Protein AF-G0P0G2-F1 (afdb_monomer_lite)

Sequence (227 aa):
MEIWRSNLRNLSFLGNLKTIDMSSSSEDRIIYIAENLQLKNLGLNSLKNLIPNKEGLWVVLAKNHPNFCISLYELQLFIDNGVYLSTDLKPKICNDWNLDDGKKICKFLNLEAIDTDCQYLVGNVTVNSKNEDLVWKLENISRIYGSIAVLSTKELLDLSFFANLEQVANTDYGGFFLKELEITATFRFQHPSYSNQVQQKTQNYFNAQYEAIVSILQRSDHSDQEQ

Radius of gyration: 19.4 Å; chains: 1; bounding box: 58×31×56 Å

InterPro domains:
  IPR000494 Receptor L-domain [PF01030] (1-75)
  IPR000494 Receptor L-domain [PF01030] (117-170)
  IPR036941 Receptor L-domain superfamily [G3DSA:3.80.20.20] (1-83)
  IPR036941 Receptor L-domain superfamily [G3DSA:3.80.20.20] (92-216)
  IPR053079 SPS2 domain-containing protein [PTHR21662] (2-173)

Structure (mmCIF, N/CA/C/O backbone):
data_AF-G0P0G2-F1
#
_entry.id   AF-G0P0G2-F1
#
loop_
_atom_site.group_PDB
_atom_site.id
_atom_site.type_symbol
_atom_site.label_atom_id
_atom_site.label_alt_id
_atom_site.label_comp_id
_atom_site.label_asym_id
_atom_site.label_entity_id
_atom_site.label_seq_id
_atom_site.pdbx_PDB_ins_code
_atom_site.Cartn_x
_atom_site.Cartn_y
_atom_site.Cartn_z
_atom_site.occupancy
_atom_site.B_iso_or_equiv
_atom_site.auth_seq_id
_atom_site.auth_comp_id
_atom_site.auth_asym_id
_atom_site.auth_atom_id
_atom_site.pdbx_PDB_model_num
ATOM 1 N N . MET A 1 1 ? 17.088 1.416 -13.914 1.00 85.31 1 MET A N 1
ATOM 2 C CA . MET A 1 1 ? 16.220 1.234 -15.112 1.00 85.31 1 MET A CA 1
ATOM 3 C C . MET A 1 1 ? 15.626 2.584 -15.447 1.00 85.31 1 MET A C 1
ATOM 5 O O . MET A 1 1 ? 15.050 3.183 -14.552 1.00 85.31 1 MET A O 1
ATOM 9 N N . GLU A 1 2 ? 15.742 3.052 -16.686 1.00 91.12 2 GLU A N 1
ATOM 10 C CA . GLU A 1 2 ? 15.225 4.365 -17.086 1.00 91.12 2 GLU A CA 1
ATOM 11 C C . GLU A 1 2 ? 14.263 4.235 -18.272 1.00 91.12 2 GLU A C 1
ATOM 13 O O . GLU A 1 2 ? 14.587 3.604 -19.278 1.00 91.12 2 GLU A O 1
ATOM 18 N N . ILE A 1 3 ? 13.063 4.803 -18.135 1.00 93.81 3 ILE A N 1
ATOM 19 C CA . ILE A 1 3 ? 12.023 4.832 -19.167 1.00 93.81 3 ILE A CA 1
ATOM 20 C C . ILE A 1 3 ? 11.466 6.246 -19.234 1.00 93.81 3 ILE A C 1
ATOM 22 O O . ILE A 1 3 ? 10.683 6.672 -18.381 1.00 93.81 3 ILE A O 1
ATOM 26 N N . TRP A 1 4 ? 11.858 6.972 -20.273 1.00 95.12 4 TRP A N 1
ATOM 27 C CA . TRP A 1 4 ? 11.579 8.394 -20.385 1.00 95.12 4 TRP A CA 1
ATOM 28 C C . TRP A 1 4 ? 11.060 8.768 -21.771 1.00 95.12 4 TRP A C 1
ATOM 30 O O . TRP A 1 4 ? 11.543 8.250 -22.778 1.00 95.12 4 TRP A O 1
ATOM 40 N N . ARG A 1 5 ? 10.064 9.665 -21.821 1.00 95.69 5 ARG A N 1
ATOM 41 C CA . ARG A 1 5 ? 9.490 10.227 -23.065 1.00 95.69 5 ARG A CA 1
ATOM 42 C C . ARG A 1 5 ? 9.105 9.183 -24.117 1.00 95.69 5 ARG A C 1
ATOM 44 O O . ARG A 1 5 ? 9.314 9.373 -25.315 1.00 95.69 5 ARG A O 1
ATOM 51 N N . SER A 1 6 ? 8.516 8.075 -23.681 1.00 95.81 6 SER A N 1
ATOM 52 C CA . SER A 1 6 ? 8.051 7.017 -24.577 1.00 95.81 6 SER A CA 1
ATOM 53 C C . SER A 1 6 ? 6.547 7.106 -24.867 1.00 95.81 6 SER A C 1
ATOM 55 O O . SER A 1 6 ? 5.773 7.730 -24.139 1.00 95.81 6 SER A O 1
ATOM 57 N N . ASN A 1 7 ? 6.120 6.406 -25.922 1.00 96.44 7 ASN A N 1
ATOM 58 C CA . ASN A 1 7 ? 4.705 6.189 -26.252 1.00 96.44 7 ASN A CA 1
ATOM 59 C C . ASN A 1 7 ? 4.159 4.871 -25.671 1.00 96.44 7 ASN A C 1
ATOM 61 O O . ASN A 1 7 ? 3.141 4.355 -26.138 1.00 96.44 7 ASN A O 1
ATOM 65 N N . LEU A 1 8 ? 4.847 4.290 -24.685 1.00 97.06 8 LEU A N 1
ATOM 66 C CA . LEU A 1 8 ? 4.414 3.054 -24.046 1.00 97.06 8 LEU A CA 1
ATOM 67 C C . LEU A 1 8 ? 3.118 3.283 -23.268 1.00 97.06 8 LEU A C 1
ATOM 69 O O . LEU A 1 8 ? 2.957 4.282 -22.569 1.00 97.06 8 LEU A O 1
ATOM 73 N N . ARG A 1 9 ? 2.196 2.322 -23.368 1.00 96.12 9 ARG A N 1
ATOM 74 C CA . ARG A 1 9 ? 0.967 2.306 -22.559 1.00 96.12 9 ARG A CA 1
ATOM 75 C C . ARG A 1 9 ? 1.152 1.604 -21.217 1.00 96.12 9 ARG A C 1
ATOM 77 O O . ARG A 1 9 ? 0.455 1.938 -20.262 1.00 96.12 9 ARG A O 1
ATOM 84 N N . ASN A 1 10 ? 2.081 0.653 -21.178 1.00 95.75 10 ASN A N 1
ATOM 85 C CA . ASN A 1 10 ? 2.572 -0.074 -20.013 1.00 95.75 10 ASN A CA 1
ATOM 86 C C . ASN A 1 10 ? 3.943 -0.692 -20.349 1.00 95.75 10 ASN A C 1
ATOM 88 O O . ASN A 1 10 ? 4.435 -0.554 -21.472 1.00 95.75 10 ASN A O 1
ATOM 92 N N . LEU A 1 11 ? 4.533 -1.399 -19.391 1.00 95.88 11 LEU A N 1
ATOM 93 C CA . LEU A 1 11 ? 5.815 -2.095 -19.499 1.00 95.88 11 LEU A CA 1
ATOM 94 C C . LEU A 1 11 ? 5.652 -3.608 -19.690 1.00 95.88 11 LEU A C 1
ATOM 96 O O . LEU A 1 11 ? 6.580 -4.365 -19.428 1.00 95.88 11 LEU A O 1
ATOM 100 N N . SER A 1 12 ? 4.500 -4.069 -20.189 1.00 95.31 12 SER A N 1
ATOM 101 C CA . SER A 1 12 ? 4.215 -5.505 -20.365 1.00 95.31 12 SER A CA 1
ATOM 102 C C . SER A 1 12 ? 5.162 -6.222 -21.337 1.00 95.31 12 SER A C 1
ATOM 104 O O . SER A 1 12 ? 5.262 -7.447 -21.310 1.00 95.31 12 SER A O 1
ATOM 106 N N . PHE A 1 13 ? 5.918 -5.483 -22.159 1.00 94.38 13 PHE A N 1
ATOM 107 C CA . PHE A 1 13 ? 7.015 -6.048 -22.953 1.00 94.38 13 PHE A CA 1
ATOM 108 C C . PHE A 1 13 ? 8.117 -6.671 -22.071 1.00 94.38 13 PHE A C 1
ATOM 110 O O . PHE A 1 13 ? 8.834 -7.561 -22.521 1.00 94.38 13 PHE A O 1
ATOM 117 N N . LEU A 1 14 ? 8.208 -6.259 -20.801 1.00 94.31 14 LEU A N 1
ATOM 118 C CA . LEU A 1 14 ? 9.024 -6.874 -19.754 1.00 94.31 14 LEU A CA 1
ATOM 119 C C . LEU A 1 14 ? 8.310 -8.056 -19.078 1.00 94.31 14 LEU A C 1
ATOM 121 O O . LEU A 1 14 ? 8.670 -8.437 -17.972 1.00 94.31 14 LEU A O 1
ATOM 125 N N . GLY A 1 15 ? 7.325 -8.686 -19.722 1.00 93.25 15 GLY A N 1
ATOM 126 C CA . GLY A 1 15 ? 6.533 -9.781 -19.147 1.00 93.25 15 GLY A CA 1
ATOM 127 C C . GLY A 1 15 ? 7.323 -11.036 -18.749 1.00 93.25 15 GLY A C 1
ATOM 128 O O . GLY A 1 15 ? 6.765 -11.925 -18.119 1.00 93.25 15 GLY A O 1
ATOM 129 N N . ASN A 1 16 ? 8.616 -11.120 -19.071 1.00 95.50 16 ASN A N 1
ATOM 130 C CA . ASN A 1 16 ? 9.514 -12.180 -18.599 1.00 95.50 16 ASN A CA 1
ATOM 131 C C . ASN A 1 16 ? 10.465 -11.726 -17.476 1.00 95.50 16 ASN A C 1
ATOM 133 O O . ASN A 1 16 ? 11.209 -12.547 -16.939 1.00 95.50 16 ASN A O 1
ATOM 137 N N . LEU A 1 17 ? 10.463 -10.438 -17.124 1.00 95.00 17 LEU A N 1
ATOM 138 C CA . LEU A 1 17 ? 11.291 -9.879 -16.063 1.00 95.00 17 LEU A CA 1
ATOM 139 C C . LEU A 1 17 ? 10.745 -10.326 -14.706 1.00 95.00 17 LEU A C 1
ATOM 141 O O . LEU A 1 17 ? 9.657 -9.922 -14.307 1.00 95.00 17 LEU A O 1
ATOM 145 N N . LYS A 1 18 ? 11.509 -11.171 -14.006 1.00 95.81 18 LYS A N 1
ATOM 146 C CA . LYS A 1 18 ? 11.136 -11.717 -12.689 1.00 95.81 18 LYS A CA 1
ATOM 147 C C . LYS A 1 18 ? 11.874 -11.076 -11.524 1.00 95.81 18 LYS A C 1
ATOM 149 O O . LYS A 1 18 ? 11.371 -11.104 -10.406 1.00 95.81 18 LYS A O 1
ATOM 154 N N . THR A 1 19 ? 13.049 -10.518 -11.785 1.00 94.19 19 THR A N 1
ATOM 155 C CA . THR A 1 19 ? 13.922 -9.958 -10.760 1.00 94.19 19 THR A CA 1
ATOM 156 C C . THR A 1 19 ? 14.534 -8.671 -11.283 1.00 94.19 19 THR A C 1
ATOM 158 O O . THR A 1 19 ? 15.046 -8.651 -12.402 1.00 94.19 19 THR A O 1
ATOM 161 N N . ILE A 1 20 ? 14.501 -7.621 -10.468 1.00 91.38 20 ILE A N 1
ATOM 162 C CA . ILE A 1 20 ? 15.382 -6.464 -10.622 1.00 91.38 20 ILE A CA 1
ATOM 163 C C . ILE A 1 20 ? 16.385 -6.544 -9.479 1.00 91.38 20 ILE A C 1
ATOM 165 O O . ILE A 1 20 ? 16.009 -6.420 -8.315 1.00 91.38 20 ILE A O 1
ATOM 169 N N . ASP A 1 21 ? 17.642 -6.798 -9.827 1.00 90.25 21 ASP A N 1
ATOM 170 C CA . ASP A 1 21 ? 18.735 -6.924 -8.872 1.00 90.25 21 ASP A CA 1
ATOM 171 C C . ASP A 1 21 ? 19.645 -5.704 -8.969 1.00 90.25 21 ASP A C 1
ATOM 173 O O . ASP A 1 21 ? 20.292 -5.484 -9.993 1.00 90.25 21 ASP A O 1
ATOM 177 N N . MET A 1 22 ? 19.638 -4.889 -7.918 1.00 85.62 22 MET A N 1
ATOM 178 C CA . MET A 1 22 ? 20.457 -3.689 -7.788 1.00 85.62 22 MET A CA 1
ATOM 179 C C . MET A 1 22 ? 21.586 -3.883 -6.774 1.00 85.62 22 MET A C 1
ATOM 181 O O . MET A 1 22 ? 22.298 -2.920 -6.508 1.00 85.62 22 MET A O 1
ATOM 185 N N . SER A 1 23 ? 21.784 -5.091 -6.230 1.00 84.25 23 SER A N 1
ATOM 186 C CA . SER A 1 23 ? 22.739 -5.371 -5.145 1.00 84.25 23 SER A CA 1
ATOM 187 C C . SER A 1 23 ? 24.173 -4.931 -5.453 1.00 84.25 23 SER A C 1
ATOM 189 O O . SER A 1 23 ? 24.885 -4.488 -4.554 1.00 84.25 23 SER A O 1
ATOM 191 N N . SER A 1 24 ? 24.581 -4.981 -6.724 1.00 80.12 24 SER A N 1
ATOM 192 C CA . SER A 1 24 ? 25.908 -4.571 -7.197 1.00 80.12 24 SER A CA 1
ATOM 193 C C . SER A 1 24 ? 25.974 -3.142 -7.760 1.00 80.12 24 SER A C 1
ATOM 195 O O . SER A 1 24 ? 26.996 -2.772 -8.337 1.00 80.12 24 SER A O 1
ATOM 197 N N . SER A 1 25 ? 24.899 -2.349 -7.676 1.00 72.88 25 SER A N 1
ATOM 198 C CA . SER A 1 25 ? 24.846 -1.005 -8.273 1.00 72.88 25 SER A CA 1
ATOM 199 C C . SER A 1 25 ? 25.574 0.023 -7.406 1.00 72.88 25 SER A C 1
ATOM 201 O O . SER A 1 25 ? 25.155 0.284 -6.275 1.00 72.88 25 SER A O 1
ATOM 203 N N . SER A 1 26 ? 26.638 0.625 -7.954 1.00 65.00 26 SER A N 1
ATOM 204 C CA . SER A 1 26 ? 27.455 1.658 -7.298 1.00 65.00 26 SER A CA 1
ATOM 205 C C . SER A 1 26 ? 27.000 3.098 -7.574 1.00 65.00 26 SER A C 1
ATOM 207 O O . SER A 1 26 ? 27.398 3.996 -6.840 1.00 65.00 26 SER A O 1
ATOM 209 N N . GLU A 1 27 ? 26.163 3.330 -8.593 1.00 59.50 27 GLU A N 1
ATOM 210 C CA . GLU A 1 27 ? 25.614 4.652 -8.943 1.00 59.50 27 GLU A CA 1
ATOM 211 C C . GLU A 1 27 ? 24.096 4.600 -9.209 1.00 59.50 27 GLU A C 1
ATOM 213 O O . GLU A 1 27 ? 23.536 3.528 -9.449 1.00 59.50 27 GLU A O 1
ATOM 218 N N . ASP A 1 28 ? 23.463 5.773 -9.061 1.00 56.94 28 ASP A N 1
ATOM 219 C CA . ASP A 1 28 ? 22.041 6.133 -9.184 1.00 56.94 28 ASP A CA 1
ATOM 220 C C . ASP A 1 28 ? 21.009 5.019 -8.938 1.00 56.94 28 ASP A C 1
ATOM 222 O O . ASP A 1 28 ? 20.605 4.238 -9.800 1.00 56.94 28 ASP A O 1
ATOM 226 N N . ARG A 1 29 ? 20.521 5.042 -7.693 1.00 65.19 29 ARG A N 1
ATOM 227 C CA . ARG A 1 29 ? 19.639 4.102 -6.982 1.00 65.19 29 ARG A CA 1
ATOM 228 C C . ARG A 1 29 ? 18.193 4.113 -7.486 1.00 65.19 29 ARG A C 1
ATOM 230 O O . ARG A 1 29 ? 17.273 4.019 -6.680 1.00 65.19 29 ARG A O 1
ATOM 237 N N . ILE A 1 30 ? 17.972 4.324 -8.782 1.00 75.31 30 ILE A N 1
ATOM 238 C CA . ILE A 1 30 ? 16.692 4.828 -9.279 1.00 75.31 30 ILE A CA 1
ATOM 239 C C . ILE A 1 30 ? 16.171 3.990 -10.452 1.00 75.31 30 ILE A C 1
ATOM 241 O O . ILE A 1 30 ? 16.767 3.878 -11.527 1.00 75.31 30 ILE A O 1
ATOM 245 N N . ILE A 1 31 ? 14.984 3.421 -10.266 1.00 88.88 31 ILE A N 1
ATOM 246 C CA . ILE A 1 31 ? 14.087 3.118 -11.376 1.00 88.88 31 ILE A CA 1
ATOM 247 C C . ILE A 1 31 ? 13.364 4.418 -11.716 1.00 88.88 31 ILE A C 1
ATOM 249 O O . ILE A 1 31 ? 12.513 4.872 -10.955 1.00 88.88 31 ILE A O 1
ATOM 253 N N . TYR A 1 32 ? 13.719 5.035 -12.837 1.00 90.50 32 TYR A N 1
ATOM 254 C CA . TYR A 1 32 ? 13.182 6.327 -13.252 1.00 90.50 32 TYR A CA 1
ATOM 255 C C . TYR A 1 32 ? 12.204 6.137 -14.410 1.00 90.50 32 TYR A C 1
ATOM 257 O O . TYR A 1 32 ? 12.601 5.769 -15.515 1.00 90.50 32 TYR A O 1
ATOM 265 N N . ILE A 1 33 ? 10.913 6.352 -14.161 1.00 93.44 33 ILE A N 1
ATOM 266 C CA . ILE A 1 33 ? 9.851 6.216 -15.163 1.00 93.44 33 ILE A CA 1
ATOM 267 C C . ILE A 1 33 ? 9.111 7.543 -15.242 1.00 93.44 33 ILE A C 1
ATOM 269 O O . ILE A 1 33 ? 8.225 7.828 -14.430 1.00 93.44 33 ILE A O 1
ATOM 273 N N . ALA A 1 34 ? 9.473 8.364 -16.226 1.00 93.44 34 ALA A N 1
ATOM 274 C CA . ALA A 1 34 ? 8.975 9.728 -16.286 1.00 93.44 34 ALA A CA 1
ATOM 275 C C . ALA A 1 34 ? 8.618 10.236 -17.683 1.00 93.44 34 ALA A C 1
ATOM 277 O O . ALA A 1 34 ? 9.139 9.780 -18.695 1.00 93.44 34 ALA A O 1
ATOM 278 N N . GLU A 1 35 ? 7.733 11.229 -17.738 1.00 94.81 35 GLU A N 1
ATOM 279 C CA . GLU A 1 35 ? 7.313 11.901 -18.978 1.00 94.81 35 GLU A CA 1
ATOM 280 C C . GLU A 1 35 ? 6.712 10.945 -20.031 1.00 94.81 35 GLU A C 1
ATOM 282 O O . GLU A 1 35 ? 6.748 11.218 -21.232 1.00 94.81 35 GLU A O 1
ATOM 287 N N . ASN A 1 36 ? 6.125 9.821 -19.604 1.00 95.88 36 ASN A N 1
ATOM 288 C CA . ASN A 1 36 ? 5.451 8.877 -20.496 1.00 95.88 36 ASN A CA 1
ATOM 289 C C . ASN A 1 36 ? 3.946 9.172 -20.517 1.00 95.88 36 ASN A C 1
ATOM 291 O O . ASN A 1 36 ? 3.155 8.568 -19.790 1.00 95.88 36 ASN A O 1
ATOM 295 N N . LEU A 1 37 ? 3.529 10.116 -21.365 1.00 95.81 37 LEU A N 1
ATOM 296 C CA . LEU A 1 37 ? 2.154 10.638 -21.374 1.00 95.81 37 LEU A CA 1
ATOM 297 C C . LEU A 1 37 ? 1.083 9.599 -21.735 1.00 95.81 37 LEU A C 1
ATOM 299 O O . LEU A 1 37 ? -0.091 9.839 -21.477 1.00 95.81 37 LEU A O 1
ATOM 303 N N . GLN A 1 38 ? 1.459 8.459 -22.323 1.00 97.00 38 GLN A N 1
ATOM 304 C CA . GLN A 1 38 ? 0.537 7.362 -22.645 1.00 97.00 38 GLN A CA 1
ATOM 305 C C . GLN A 1 38 ? 0.545 6.226 -21.611 1.00 97.00 38 GLN A C 1
ATOM 307 O O . GLN A 1 38 ? -0.320 5.350 -21.688 1.00 97.00 38 GLN A O 1
ATOM 312 N N . LEU A 1 39 ? 1.474 6.246 -20.649 1.00 95.88 39 LEU A N 1
ATOM 313 C CA . LEU A 1 39 ? 1.679 5.175 -19.677 1.00 95.88 39 LEU A CA 1
ATOM 314 C C . LEU A 1 39 ? 0.578 5.209 -18.617 1.00 95.88 39 LEU A C 1
ATOM 316 O O . LEU A 1 39 ? 0.533 6.135 -17.813 1.00 95.88 39 LEU A O 1
ATOM 320 N N . LYS A 1 40 ? -0.313 4.212 -18.614 1.00 94.38 40 LYS A N 1
ATOM 321 C CA . LYS A 1 40 ? -1.477 4.148 -17.707 1.00 94.38 40 LYS A CA 1
ATOM 322 C C . LYS A 1 40 ? -1.273 3.231 -16.500 1.00 94.38 40 LYS A C 1
ATOM 324 O O . LYS A 1 40 ? -2.011 3.357 -15.532 1.00 94.38 40 LYS A O 1
ATOM 329 N N . ASN A 1 41 ? -0.313 2.321 -16.571 1.00 94.31 41 ASN A N 1
ATOM 330 C CA . ASN A 1 41 ? 0.126 1.455 -15.478 1.00 94.31 41 ASN A CA 1
ATOM 331 C C . ASN A 1 41 ? 1.528 0.922 -15.790 1.00 94.31 41 ASN A C 1
ATOM 333 O O . ASN A 1 41 ? 2.022 1.104 -16.907 1.00 94.31 41 ASN A O 1
ATOM 337 N N . LEU A 1 42 ? 2.170 0.286 -14.810 1.00 94.25 42 LEU A N 1
ATOM 338 C CA . LEU A 1 42 ? 3.472 -0.352 -15.001 1.00 94.25 42 LEU A CA 1
ATOM 339 C C . LEU A 1 42 ? 3.317 -1.681 -15.749 1.00 94.25 42 LEU A C 1
ATOM 341 O O . LEU A 1 42 ? 3.982 -1.872 -16.759 1.00 94.25 42 LEU A O 1
ATOM 345 N N . GLY A 1 43 ? 2.405 -2.563 -15.341 1.00 93.75 43 GLY A N 1
ATOM 346 C CA . GLY A 1 43 ? 2.175 -3.845 -16.018 1.00 93.75 43 GLY A CA 1
ATOM 347 C C . GLY A 1 43 ? 3.316 -4.845 -15.807 1.00 93.75 43 GLY A C 1
ATOM 348 O O . GLY A 1 43 ? 3.632 -5.624 -16.707 1.00 93.75 43 GLY A O 1
ATOM 349 N N . LEU A 1 44 ? 3.947 -4.804 -14.633 1.00 92.50 44 LEU A N 1
ATOM 350 C CA . LEU A 1 44 ? 5.072 -5.641 -14.210 1.00 92.50 44 LEU A CA 1
ATOM 351 C C . LEU A 1 44 ? 4.599 -6.895 -13.454 1.00 92.50 44 LEU A C 1
ATOM 353 O O . LEU A 1 44 ? 5.215 -7.316 -12.483 1.00 92.50 44 LEU A O 1
ATOM 357 N N . ASN A 1 45 ? 3.526 -7.534 -13.925 1.00 89.12 45 ASN A N 1
ATOM 358 C CA . ASN A 1 45 ? 2.868 -8.657 -13.234 1.00 89.12 45 ASN A CA 1
ATOM 359 C C . ASN A 1 45 ? 3.762 -9.898 -13.043 1.00 89.12 45 ASN A C 1
ATOM 361 O O . ASN A 1 45 ? 3.456 -10.769 -12.237 1.00 89.12 45 ASN A O 1
ATOM 365 N N . SER A 1 46 ? 4.850 -10.011 -13.808 1.00 92.56 46 SER A N 1
ATOM 366 C CA . SER A 1 46 ? 5.798 -11.127 -13.708 1.00 92.56 46 SER A CA 1
ATOM 367 C C . SER A 1 46 ? 6.944 -10.873 -12.731 1.00 92.56 46 SER A C 1
ATOM 369 O O . SER A 1 46 ? 7.698 -11.807 -12.440 1.00 92.56 46 SER A O 1
ATOM 371 N N . LEU A 1 47 ? 7.099 -9.634 -12.259 1.00 93.75 47 LEU A N 1
ATOM 372 C CA . LEU A 1 47 ? 8.181 -9.220 -11.378 1.00 93.75 47 LEU A CA 1
ATOM 373 C C . LEU A 1 47 ? 7.910 -9.722 -9.962 1.00 93.75 47 LEU A C 1
ATOM 375 O O . LEU A 1 47 ? 6.931 -9.327 -9.352 1.00 93.75 47 LEU A O 1
ATOM 379 N N . LYS A 1 48 ? 8.793 -10.569 -9.437 1.00 92.38 48 LYS A N 1
ATOM 380 C CA . LYS A 1 48 ? 8.631 -11.225 -8.131 1.00 92.38 48 LYS A CA 1
ATOM 381 C C . LYS A 1 48 ? 9.609 -10.736 -7.079 1.00 92.38 48 LYS A C 1
ATOM 383 O O . LYS A 1 48 ? 9.303 -10.811 -5.898 1.00 92.38 48 LYS A O 1
ATOM 388 N N . ASN A 1 49 ? 10.791 -10.297 -7.504 1.00 91.50 49 ASN A N 1
ATOM 389 C CA . ASN A 1 49 ? 11.877 -9.952 -6.597 1.00 91.50 49 ASN A CA 1
ATOM 390 C C . ASN A 1 49 ? 12.441 -8.576 -6.941 1.00 91.50 49 ASN A C 1
ATOM 392 O O . ASN A 1 49 ? 12.776 -8.296 -8.097 1.00 91.50 49 ASN A O 1
ATOM 396 N N . LEU A 1 50 ? 12.595 -7.752 -5.912 1.00 89.75 50 LEU A N 1
ATOM 397 C CA . LEU A 1 50 ? 13.351 -6.512 -5.952 1.00 89.75 50 LEU A CA 1
ATOM 398 C C . LEU A 1 50 ? 14.489 -6.670 -4.955 1.00 89.75 50 LEU A C 1
ATOM 400 O O . LEU A 1 50 ? 14.243 -6.806 -3.765 1.00 89.75 50 LEU A O 1
ATOM 404 N N . ILE A 1 51 ? 15.724 -6.703 -5.442 1.00 88.38 51 ILE A N 1
ATOM 405 C CA . ILE A 1 51 ? 16.898 -6.834 -4.580 1.00 88.38 51 ILE A CA 1
ATOM 406 C C . ILE A 1 51 ? 17.541 -5.448 -4.509 1.00 88.38 51 ILE A C 1
ATOM 408 O O . ILE A 1 51 ? 18.259 -5.072 -5.442 1.00 88.38 51 ILE A O 1
ATOM 412 N N . PRO A 1 52 ? 17.228 -4.637 -3.481 1.00 81.88 52 PRO A N 1
ATOM 413 C CA . PRO A 1 52 ? 17.880 -3.348 -3.302 1.00 81.88 52 PRO A CA 1
ATOM 414 C C . PRO A 1 52 ? 19.370 -3.540 -2.982 1.00 81.88 52 PRO A C 1
ATOM 416 O O . PRO A 1 52 ? 19.800 -4.613 -2.558 1.00 81.88 52 PRO A O 1
ATOM 419 N N . ASN A 1 53 ? 20.169 -2.488 -3.162 1.00 79.44 53 ASN A N 1
ATOM 420 C CA . ASN A 1 53 ? 21.502 -2.441 -2.558 1.00 79.44 53 ASN A CA 1
ATOM 421 C C . ASN A 1 53 ? 21.406 -2.019 -1.080 1.00 79.44 53 ASN A C 1
ATOM 423 O O . ASN A 1 53 ? 20.314 -1.807 -0.549 1.00 79.44 53 ASN A O 1
ATOM 427 N N . LYS A 1 54 ? 22.564 -1.848 -0.429 1.00 75.38 54 LYS A N 1
ATOM 428 C CA . LYS A 1 54 ? 22.673 -1.397 0.972 1.00 75.38 54 LYS A CA 1
ATOM 429 C C . LYS A 1 54 ? 21.947 -0.074 1.264 1.00 75.38 54 LYS A C 1
ATOM 431 O O . LYS A 1 54 ? 21.628 0.213 2.407 1.00 75.38 54 LYS A O 1
ATOM 436 N N . GLU A 1 55 ? 21.669 0.719 0.236 1.00 75.00 55 GLU A N 1
ATOM 437 C CA . GLU A 1 55 ? 21.090 2.059 0.337 1.00 75.00 55 GLU A CA 1
ATOM 438 C C . GLU A 1 55 ? 19.598 2.095 -0.038 1.00 75.00 55 GLU A C 1
ATOM 440 O O . GLU A 1 55 ? 18.983 3.164 -0.088 1.00 75.00 55 GLU A O 1
ATOM 445 N N . GLY A 1 56 ? 19.013 0.931 -0.328 1.00 79.00 56 GLY A N 1
ATOM 446 C CA . GLY A 1 56 ? 17.628 0.791 -0.757 1.00 79.00 56 GLY A CA 1
ATOM 447 C C . GLY A 1 56 ? 17.414 1.000 -2.259 1.00 79.00 56 GLY A C 1
ATOM 448 O O . GLY A 1 56 ? 18.338 1.195 -3.049 1.00 79.00 56 GLY A O 1
ATOM 449 N N . LEU A 1 57 ? 16.147 0.946 -2.671 1.00 81.94 57 LEU A N 1
ATOM 450 C CA . LEU A 1 57 ? 15.726 1.123 -4.060 1.00 81.94 57 LEU A CA 1
ATOM 451 C C . LEU A 1 57 ? 14.750 2.290 -4.158 1.00 81.94 57 LEU A C 1
ATOM 453 O O . LEU A 1 57 ? 13.707 2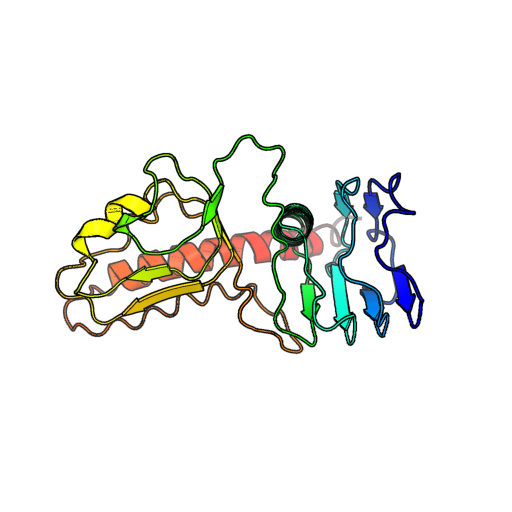.275 -3.510 1.00 81.94 57 LEU A O 1
ATOM 457 N N . TRP A 1 58 ? 15.059 3.273 -5.001 1.00 83.44 58 TRP A N 1
ATOM 458 C CA . TRP A 1 58 ? 14.147 4.364 -5.315 1.00 83.44 58 TRP A CA 1
ATOM 459 C C . TRP A 1 58 ? 13.416 4.067 -6.618 1.00 83.44 58 TRP A C 1
ATOM 461 O O . TRP A 1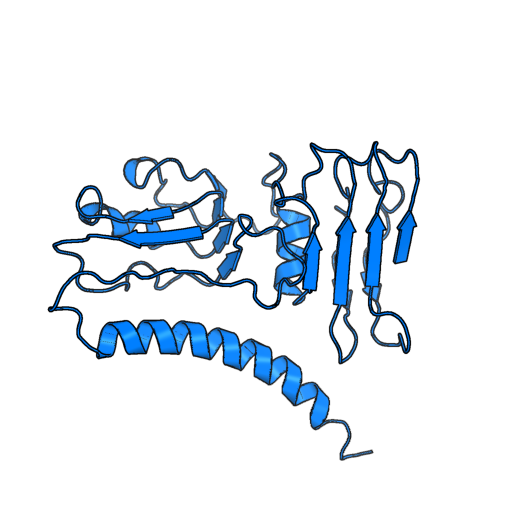 58 ? 14.017 3.710 -7.631 1.00 83.44 58 TRP A O 1
ATOM 471 N N . VAL A 1 59 ? 12.103 4.245 -6.611 1.00 86.94 59 VAL A N 1
ATOM 472 C CA . VAL A 1 59 ? 11.272 4.216 -7.814 1.00 86.94 59 VAL A CA 1
ATOM 473 C C . VAL A 1 59 ? 10.679 5.600 -7.975 1.00 86.94 59 VAL A C 1
ATOM 475 O O . VAL A 1 59 ? 9.938 6.058 -7.117 1.00 86.94 59 VAL A O 1
ATOM 478 N N . VAL A 1 60 ? 10.991 6.279 -9.070 1.00 87.25 60 VAL A N 1
ATOM 479 C CA . VAL A 1 60 ? 10.460 7.608 -9.370 1.00 87.25 60 VAL A CA 1
ATOM 480 C C . VAL A 1 60 ? 9.466 7.491 -10.514 1.00 87.25 60 VAL A C 1
ATOM 482 O O . VAL A 1 60 ? 9.832 7.111 -11.627 1.00 87.25 60 VAL A O 1
ATOM 485 N N . LEU A 1 61 ? 8.212 7.843 -10.242 1.00 88.19 61 LEU A N 1
ATOM 486 C CA . LEU A 1 61 ? 7.125 7.904 -11.215 1.00 88.19 61 LEU A CA 1
ATOM 487 C C . LEU A 1 61 ? 6.695 9.364 -11.366 1.00 88.19 61 LEU A C 1
ATOM 489 O O . LEU A 1 61 ? 5.997 9.893 -10.506 1.00 88.19 61 LEU A O 1
ATOM 493 N N . ALA A 1 62 ? 7.108 10.026 -12.445 1.00 89.69 62 ALA A N 1
ATOM 494 C CA . ALA A 1 62 ? 6.878 11.464 -12.599 1.00 89.69 62 ALA A CA 1
ATOM 495 C C . ALA A 1 62 ? 6.286 11.827 -13.965 1.00 89.69 62 ALA A C 1
ATOM 497 O O . ALA A 1 62 ? 6.776 11.388 -15.000 1.00 89.69 62 ALA A O 1
ATOM 498 N N . LYS A 1 63 ? 5.270 12.689 -14.013 1.00 90.06 63 LYS A N 1
ATOM 499 C CA . LYS A 1 63 ? 4.707 13.259 -15.252 1.00 90.06 63 LYS A CA 1
ATOM 500 C C . LYS A 1 63 ? 4.263 12.194 -16.264 1.00 90.06 63 LYS A C 1
ATOM 502 O O . LYS A 1 63 ? 4.392 12.378 -17.475 1.00 90.06 63 LYS A O 1
ATOM 507 N N . ASN A 1 64 ? 3.772 11.059 -15.770 1.00 92.44 64 ASN A N 1
ATOM 508 C CA . ASN A 1 64 ? 3.152 10.020 -16.596 1.00 92.44 64 ASN A CA 1
ATOM 509 C C . ASN A 1 64 ? 1.686 10.394 -16.907 1.00 92.44 64 ASN A C 1
ATOM 511 O O . ASN A 1 64 ? 1.245 11.509 -16.622 1.00 92.44 64 ASN A O 1
ATOM 515 N N . HIS A 1 65 ? 0.912 9.496 -17.525 1.00 93.75 65 HIS A N 1
ATOM 516 C CA . HIS A 1 65 ? -0.488 9.782 -17.863 1.00 93.75 65 HIS A CA 1
ATOM 517 C C . HIS A 1 65 ? -1.289 10.240 -16.612 1.00 93.75 65 HIS A C 1
ATOM 519 O O . HIS A 1 65 ? -1.150 9.636 -15.551 1.00 93.75 65 HIS A O 1
ATOM 525 N N . PRO A 1 66 ? -2.216 11.218 -16.698 1.00 89.69 66 PRO A N 1
ATOM 526 C CA . PRO A 1 66 ? -2.989 11.707 -15.534 1.00 89.69 66 PRO A CA 1
ATOM 527 C C . PRO A 1 66 ? -3.862 10.650 -14.823 1.00 89.69 66 PRO A C 1
ATOM 529 O O . PRO A 1 66 ? -4.260 10.783 -13.662 1.00 89.69 66 PRO A O 1
ATOM 532 N N . ASN A 1 67 ? -4.192 9.583 -15.550 1.00 90.75 67 ASN A N 1
ATOM 533 C CA . ASN A 1 67 ? -4.881 8.390 -15.038 1.00 90.75 67 ASN A CA 1
ATOM 534 C C . ASN A 1 67 ? -3.941 7.200 -14.816 1.00 90.75 67 ASN A C 1
ATOM 536 O O . ASN A 1 67 ? -4.412 6.068 -14.826 1.00 90.75 67 ASN A O 1
ATOM 540 N N . PHE A 1 68 ? -2.639 7.442 -14.681 1.00 91.44 68 PHE A N 1
ATOM 541 C CA . PHE A 1 68 ? -1.701 6.415 -14.262 1.00 91.44 68 PHE A CA 1
ATOM 542 C C . PHE A 1 68 ? -2.134 5.847 -12.906 1.00 91.44 68 PHE A C 1
ATOM 544 O O . PHE A 1 68 ? -2.521 6.595 -12.003 1.00 91.44 68 PHE A O 1
ATOM 551 N N . CYS A 1 69 ? -2.097 4.526 -12.790 1.00 91.88 69 CYS A N 1
ATOM 552 C CA . CYS A 1 69 ? -2.323 3.805 -11.550 1.00 91.88 69 CYS A CA 1
ATOM 553 C C . CYS A 1 69 ? -1.262 2.712 -11.378 1.00 91.88 69 CYS A C 1
ATOM 555 O O . CYS A 1 69 ? -0.682 2.234 -12.354 1.00 91.88 69 CYS A O 1
ATOM 557 N N . ILE A 1 70 ? -1.013 2.335 -10.131 1.00 91.06 70 ILE A N 1
ATOM 558 C CA . ILE A 1 70 ? -0.155 1.218 -9.735 1.00 91.06 70 ILE A CA 1
ATOM 559 C C . ILE A 1 70 ? -1.088 0.062 -9.376 1.00 91.06 70 ILE A C 1
ATOM 561 O O . ILE A 1 70 ? -2.088 0.278 -8.684 1.00 91.06 70 ILE A O 1
ATOM 565 N N . SER A 1 71 ? -0.822 -1.146 -9.868 1.00 91.75 71 SER A N 1
ATOM 566 C CA . SER A 1 71 ? -1.615 -2.309 -9.449 1.00 91.75 71 SER A CA 1
ATOM 567 C C . SER A 1 71 ? -1.393 -2.601 -7.965 1.00 91.75 71 SER A C 1
ATOM 569 O O . SER A 1 71 ? -0.360 -2.247 -7.391 1.00 91.75 71 SER A O 1
ATOM 571 N N . LEU A 1 72 ? -2.358 -3.265 -7.328 1.00 90.19 72 LEU A N 1
ATOM 572 C CA . LEU A 1 72 ? -2.215 -3.637 -5.920 1.00 90.19 72 LEU A CA 1
ATOM 573 C C . LEU A 1 72 ? -1.013 -4.570 -5.703 1.00 90.19 72 LEU A C 1
ATOM 575 O O . LEU A 1 72 ? -0.289 -4.425 -4.724 1.00 90.19 72 LEU A O 1
ATOM 579 N N . TYR A 1 73 ? -0.771 -5.466 -6.662 1.00 91.69 73 TYR A N 1
ATOM 580 C CA . TYR A 1 73 ? 0.383 -6.359 -6.687 1.00 91.69 73 TYR A CA 1
ATOM 581 C C . TYR A 1 73 ? 1.717 -5.604 -6.702 1.00 91.69 73 TYR A C 1
ATOM 583 O O . TYR A 1 73 ? 2.579 -5.852 -5.863 1.00 91.69 73 TYR A O 1
ATOM 591 N N . GLU A 1 74 ? 1.886 -4.658 -7.630 1.00 90.81 74 GLU A N 1
ATOM 592 C CA . GLU A 1 74 ? 3.118 -3.864 -7.741 1.00 90.81 74 GLU A CA 1
ATOM 593 C C . GLU A 1 74 ? 3.344 -3.013 -6.492 1.00 90.81 74 GLU A C 1
ATOM 595 O O . GLU A 1 74 ? 4.466 -2.931 -5.995 1.00 90.81 74 GLU A O 1
ATOM 600 N N . LEU A 1 75 ? 2.277 -2.409 -5.962 1.00 88.25 75 LEU A N 1
ATOM 601 C CA . LEU A 1 75 ? 2.346 -1.641 -4.726 1.00 88.25 75 LEU A CA 1
ATOM 602 C C . LEU A 1 75 ? 2.789 -2.527 -3.558 1.00 88.25 75 LEU A C 1
ATOM 604 O O . LEU A 1 75 ? 3.692 -2.142 -2.822 1.00 88.25 75 LEU A O 1
ATOM 608 N N . GLN A 1 76 ? 2.209 -3.720 -3.416 1.00 86.56 76 GLN A N 1
ATOM 609 C CA . GLN A 1 76 ? 2.598 -4.647 -2.360 1.00 86.56 76 GLN A CA 1
ATOM 610 C C . GLN A 1 76 ? 4.053 -5.094 -2.501 1.00 86.56 76 GLN A C 1
ATOM 612 O O . GLN A 1 76 ? 4.792 -5.086 -1.520 1.00 86.56 76 GLN A O 1
ATOM 617 N N . LEU A 1 77 ? 4.487 -5.411 -3.721 1.00 87.88 77 LEU A N 1
ATOM 618 C CA . LEU A 1 77 ? 5.874 -5.766 -3.999 1.00 87.88 77 LEU A CA 1
ATOM 619 C C . LEU A 1 77 ? 6.833 -4.636 -3.598 1.00 87.88 77 LEU A C 1
ATOM 621 O O . LEU A 1 77 ? 7.886 -4.901 -3.019 1.00 87.88 77 LEU A O 1
ATOM 625 N N . PHE A 1 78 ? 6.483 -3.381 -3.885 1.00 86.94 78 PHE A N 1
ATOM 626 C CA . PHE A 1 78 ? 7.278 -2.224 -3.473 1.00 86.94 78 PHE A CA 1
ATOM 627 C C . PHE A 1 78 ? 7.367 -2.108 -1.955 1.00 86.94 78 PHE A C 1
ATOM 629 O O . PHE A 1 78 ? 8.460 -1.902 -1.429 1.00 86.94 78 PHE A O 1
ATOM 636 N N . ILE A 1 79 ? 6.252 -2.287 -1.248 1.00 80.75 79 ILE A N 1
ATOM 637 C CA . ILE A 1 79 ? 6.236 -2.181 0.211 1.00 80.75 79 ILE A CA 1
ATOM 638 C C . ILE A 1 79 ? 7.029 -3.325 0.856 1.00 80.75 79 ILE A C 1
ATOM 640 O O . ILE A 1 79 ? 7.875 -3.069 1.710 1.00 80.75 79 ILE A O 1
ATOM 644 N N . ASP A 1 80 ? 6.816 -4.567 0.414 1.00 81.62 80 ASP A N 1
ATOM 645 C CA . ASP A 1 80 ? 7.477 -5.757 0.973 1.00 81.62 80 ASP A CA 1
ATOM 646 C C . ASP A 1 80 ? 9.002 -5.735 0.774 1.00 81.62 80 ASP A C 1
ATOM 648 O O . ASP A 1 80 ? 9.731 -6.381 1.522 1.00 81.62 80 ASP A O 1
ATOM 652 N N . ASN A 1 81 ? 9.493 -4.965 -0.204 1.00 80.75 81 ASN A N 1
ATOM 653 C CA . ASN A 1 81 ? 10.922 -4.793 -0.481 1.00 80.75 81 ASN A CA 1
ATOM 654 C C . ASN A 1 81 ? 11.462 -3.411 -0.065 1.00 80.75 81 ASN A C 1
ATOM 656 O O . ASN A 1 81 ? 12.557 -3.035 -0.484 1.00 80.75 81 ASN A O 1
ATOM 660 N N . GLY A 1 82 ? 10.714 -2.642 0.736 1.00 75.69 82 GLY A N 1
ATOM 661 C CA . GLY A 1 82 ? 11.184 -1.369 1.298 1.00 75.69 82 GLY A CA 1
ATOM 662 C C . GLY A 1 82 ? 11.527 -0.305 0.250 1.00 75.69 82 GLY A C 1
ATOM 663 O O . GLY A 1 82 ? 12.464 0.470 0.434 1.00 75.69 82 GLY A O 1
ATOM 664 N N . VAL A 1 83 ? 10.809 -0.283 -0.874 1.00 81.44 83 VAL A N 1
ATOM 665 C CA . VAL A 1 83 ? 11.053 0.658 -1.972 1.00 81.44 83 VAL A CA 1
ATOM 666 C C . VAL A 1 83 ? 10.652 2.081 -1.583 1.00 81.44 83 VAL A C 1
ATOM 668 O O . VAL A 1 83 ? 9.522 2.338 -1.168 1.00 81.44 83 VAL A O 1
ATOM 671 N N . TYR A 1 84 ? 11.545 3.034 -1.845 1.00 78.94 84 TYR A N 1
ATOM 672 C CA . TYR A 1 84 ? 11.254 4.464 -1.785 1.00 78.94 84 TYR A CA 1
ATOM 673 C C . TYR A 1 84 ? 10.533 4.897 -3.064 1.00 78.94 84 TYR A C 1
ATOM 675 O O . TYR A 1 84 ? 11.156 5.182 -4.089 1.00 78.94 84 TYR A O 1
ATOM 683 N N . LEU A 1 85 ? 9.204 4.930 -3.026 1.00 80.81 85 LEU A N 1
ATOM 684 C CA . LEU A 1 85 ? 8.393 5.332 -4.173 1.00 80.81 85 LEU A CA 1
ATOM 685 C C . LEU A 1 85 ? 8.186 6.860 -4.188 1.00 80.81 85 LEU A C 1
ATOM 687 O O . LEU A 1 85 ? 7.474 7.415 -3.371 1.00 80.81 85 LEU A O 1
ATOM 691 N N . SER A 1 86 ? 8.776 7.570 -5.142 1.00 80.31 86 SER A N 1
ATOM 692 C CA . SER A 1 86 ? 8.562 9.005 -5.350 1.00 80.31 86 SER A CA 1
ATOM 693 C C . SER A 1 86 ? 7.581 9.231 -6.494 1.00 80.31 86 SER A C 1
ATOM 695 O O . SER A 1 86 ? 7.766 8.696 -7.589 1.00 80.31 86 SER A O 1
ATOM 697 N N . THR A 1 87 ? 6.536 10.024 -6.253 1.00 78.62 87 THR A N 1
ATOM 698 C CA . THR A 1 87 ? 5.517 10.339 -7.263 1.00 78.62 87 THR A CA 1
ATOM 699 C C . THR A 1 87 ? 5.183 11.827 -7.277 1.00 78.62 87 THR A C 1
ATOM 701 O O . THR A 1 87 ? 5.160 12.474 -6.230 1.00 78.62 87 THR A O 1
ATOM 704 N N . ASP A 1 88 ? 4.931 12.389 -8.462 1.00 75.56 88 ASP A N 1
ATOM 705 C CA . ASP A 1 88 ? 4.498 13.789 -8.615 1.00 75.56 88 ASP A CA 1
ATOM 706 C C . ASP A 1 88 ? 2.974 13.970 -8.516 1.00 75.56 88 ASP A C 1
ATOM 708 O O . ASP A 1 88 ? 2.480 15.085 -8.351 1.00 75.56 88 ASP A O 1
ATOM 712 N N . LEU A 1 89 ? 2.227 12.870 -8.599 1.00 71.12 89 LEU A N 1
ATOM 713 C CA . LEU A 1 89 ? 0.779 12.807 -8.453 1.00 71.12 89 LEU A CA 1
ATOM 714 C C . LEU A 1 89 ? 0.421 11.811 -7.359 1.00 71.12 89 LEU A C 1
ATOM 716 O O . LEU A 1 89 ? 1.085 10.792 -7.213 1.00 71.12 89 LEU A O 1
ATOM 720 N N . LYS A 1 90 ? -0.697 12.056 -6.666 1.00 73.62 90 LYS A N 1
ATOM 721 C CA . LYS A 1 90 ? -1.292 11.091 -5.736 1.00 73.62 90 LYS A CA 1
ATOM 722 C C . LYS A 1 90 ? -1.411 9.707 -6.411 1.00 73.62 90 LYS A C 1
ATOM 724 O O . LYS A 1 90 ? -2.173 9.602 -7.384 1.00 73.62 90 LYS A O 1
ATOM 729 N N . PRO A 1 91 ? -0.706 8.666 -5.927 1.00 70.38 91 PRO A N 1
ATOM 730 C CA . PRO A 1 91 ? -0.770 7.338 -6.521 1.00 70.38 91 PRO A CA 1
ATOM 731 C C . PRO A 1 91 ? -2.207 6.815 -6.513 1.00 70.38 91 PRO A C 1
ATOM 733 O O . PRO A 1 91 ? -2.873 6.786 -5.479 1.00 70.38 91 PRO A O 1
ATOM 736 N N . LYS A 1 92 ? -2.709 6.404 -7.680 1.00 85.12 92 LYS A N 1
ATOM 737 C CA . LYS A 1 92 ? -3.984 5.686 -7.789 1.00 85.12 92 LYS A CA 1
ATOM 738 C C . LYS A 1 92 ? -3.694 4.195 -7.754 1.00 85.12 92 LYS A C 1
ATOM 740 O O . LYS A 1 92 ? -2.783 3.745 -8.443 1.00 85.12 92 LYS A O 1
ATOM 745 N N . ILE A 1 93 ? -4.499 3.434 -7.025 1.00 88.94 93 ILE A N 1
ATOM 746 C CA . ILE A 1 93 ? -4.490 1.974 -7.119 1.00 88.94 93 ILE A CA 1
ATOM 747 C C . ILE A 1 93 ? -5.399 1.583 -8.285 1.00 88.94 93 ILE A C 1
ATOM 749 O O . ILE A 1 93 ? -6.511 2.105 -8.413 1.00 88.94 93 ILE A O 1
ATOM 753 N N . CYS A 1 94 ? -4.915 0.720 -9.171 1.00 91.12 94 CYS A N 1
ATOM 754 C CA . CYS A 1 94 ? -5.718 0.195 -10.269 1.00 91.12 94 CYS A CA 1
ATOM 755 C C . CYS A 1 94 ? -6.889 -0.666 -9.730 1.00 91.12 94 CYS A C 1
ATOM 757 O O . CYS A 1 94 ? -6.862 -1.150 -8.601 1.00 91.12 94 CYS A O 1
ATOM 759 N N . ASN A 1 95 ? -7.960 -0.839 -10.513 1.00 86.50 95 ASN A N 1
ATOM 760 C CA . ASN A 1 95 ? -9.167 -1.568 -10.071 1.00 86.50 95 ASN A CA 1
ATOM 761 C C . ASN A 1 95 ? -9.021 -3.107 -10.119 1.00 86.50 95 ASN A C 1
ATOM 763 O O . ASN A 1 95 ? -10.007 -3.825 -9.964 1.00 86.50 95 ASN A O 1
ATOM 767 N N . ASP A 1 96 ? -7.822 -3.616 -10.379 1.00 82.38 96 ASP A N 1
ATOM 768 C CA . ASP A 1 96 ? -7.460 -5.030 -10.436 1.00 82.38 96 ASP A CA 1
ATOM 769 C C . ASP A 1 96 ? -6.846 -5.483 -9.105 1.00 82.38 96 ASP A C 1
ATOM 771 O O . ASP A 1 96 ? -5.636 -5.608 -8.932 1.00 82.38 96 ASP A O 1
ATOM 775 N N . TRP A 1 97 ? -7.711 -5.727 -8.124 1.00 84.81 97 TRP A N 1
ATOM 776 C CA . TRP A 1 97 ? -7.302 -6.149 -6.783 1.00 84.81 97 TRP A CA 1
ATOM 777 C C . TRP A 1 97 ? -7.121 -7.660 -6.705 1.00 84.81 97 TRP A C 1
ATOM 779 O O . TRP A 1 97 ? -7.877 -8.348 -6.023 1.00 84.81 97 TRP A O 1
ATOM 789 N N . ASN A 1 98 ? -6.143 -8.178 -7.441 1.00 77.94 98 ASN A N 1
ATOM 790 C CA . ASN A 1 98 ? -5.747 -9.572 -7.326 1.00 77.94 98 ASN A CA 1
ATOM 791 C C . ASN A 1 98 ? -4.372 -9.670 -6.665 1.00 77.94 98 ASN A C 1
ATOM 793 O O . ASN A 1 98 ? -3.405 -9.082 -7.152 1.00 77.94 98 ASN A O 1
ATOM 797 N N . LEU A 1 99 ? -4.305 -10.423 -5.573 1.00 80.44 99 LEU A N 1
ATOM 798 C CA . LEU A 1 99 ? -3.068 -10.855 -4.939 1.00 80.44 99 LEU A CA 1
ATOM 799 C C . LEU A 1 99 ? -3.093 -12.385 -4.904 1.00 80.44 99 LEU A C 1
ATOM 801 O O . LEU A 1 99 ? -4.088 -12.988 -4.504 1.00 80.44 99 LEU A O 1
ATOM 805 N N . ASP A 1 100 ? -2.001 -13.021 -5.325 1.00 79.44 100 ASP A N 1
ATOM 806 C CA . ASP A 1 100 ? -1.887 -14.487 -5.394 1.00 79.44 100 ASP A CA 1
ATOM 807 C C . ASP A 1 100 ? -1.594 -15.120 -4.009 1.00 79.44 100 ASP A C 1
ATOM 809 O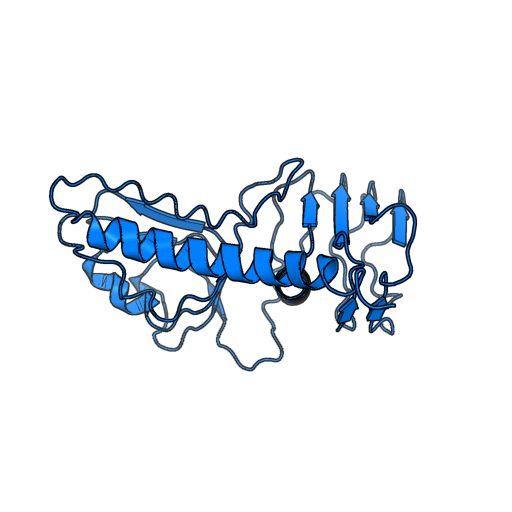 O . ASP A 1 100 ? -0.889 -16.123 -3.903 1.00 79.44 100 ASP A O 1
ATOM 813 N N . ASP A 1 101 ? -2.112 -14.533 -2.927 1.00 85.38 101 ASP A N 1
ATOM 814 C CA . ASP A 1 101 ? -1.927 -14.980 -1.536 1.00 85.38 101 ASP A CA 1
ATOM 815 C C . ASP A 1 101 ? -3.207 -15.545 -0.893 1.00 85.38 101 ASP A C 1
ATOM 817 O O . ASP A 1 101 ? -3.194 -15.998 0.256 1.00 85.38 101 ASP A O 1
ATOM 821 N N . GLY A 1 102 ? -4.314 -15.551 -1.642 1.00 88.50 102 GLY A N 1
ATOM 822 C CA . GLY A 1 102 ? -5.601 -16.089 -1.206 1.00 88.50 102 GLY A CA 1
ATOM 823 C C . GLY A 1 102 ? -6.324 -15.232 -0.166 1.00 88.50 102 GLY A C 1
ATOM 824 O O . GLY A 1 102 ? -7.291 -15.705 0.433 1.00 88.50 102 GLY A O 1
ATOM 825 N N . LYS A 1 103 ? -5.876 -13.995 0.074 1.00 92.94 103 LYS A N 1
ATOM 826 C CA . LYS A 1 103 ? -6.487 -13.091 1.050 1.00 92.94 103 LYS A CA 1
ATOM 827 C C . LYS A 1 103 ? -7.671 -12.351 0.450 1.00 92.94 103 LYS A C 1
ATOM 829 O O . LYS A 1 103 ? -7.643 -11.898 -0.695 1.00 92.94 103 LYS A O 1
ATOM 834 N N . LYS A 1 104 ? -8.730 -12.184 1.244 1.00 94.69 104 LYS A N 1
ATOM 835 C CA . LYS A 1 104 ? -9.899 -11.416 0.808 1.00 94.69 104 LYS A CA 1
ATOM 836 C C . LYS A 1 104 ? -9.604 -9.919 0.862 1.00 94.69 104 LYS A C 1
ATOM 838 O O . LYS A 1 104 ? -9.361 -9.366 1.938 1.00 94.69 104 LYS A O 1
ATOM 843 N N . ILE A 1 105 ? -9.684 -9.271 -0.299 1.00 94.81 105 ILE A N 1
ATOM 844 C CA . ILE A 1 105 ? -9.540 -7.821 -0.451 1.00 94.81 105 ILE A CA 1
ATOM 845 C C . ILE A 1 105 ? -10.926 -7.185 -0.549 1.00 94.81 105 ILE A C 1
ATOM 847 O O . ILE A 1 105 ? -11.747 -7.599 -1.369 1.00 94.81 105 ILE A O 1
ATOM 851 N N . CYS A 1 106 ? -11.181 -6.150 0.247 1.00 95.12 106 CYS A N 1
ATOM 852 C CA . CYS A 1 106 ? -12.444 -5.422 0.236 1.00 95.12 106 CYS A CA 1
ATOM 853 C C . CYS A 1 106 ? -12.229 -3.930 0.021 1.00 95.12 106 CYS A C 1
ATOM 855 O O . CYS A 1 106 ? -11.234 -3.335 0.437 1.00 95.12 106 CYS A O 1
ATOM 857 N N . LYS A 1 107 ? -13.227 -3.298 -0.595 1.00 94.19 107 LYS A N 1
ATOM 858 C CA . LYS A 1 107 ? -13.303 -1.844 -0.662 1.00 94.19 107 LYS A CA 1
ATOM 859 C C . LYS A 1 107 ? -13.818 -1.309 0.663 1.00 94.19 107 LYS A C 1
ATOM 861 O O . LYS A 1 107 ? -14.898 -1.703 1.097 1.00 94.19 107 LYS A O 1
ATOM 866 N N . PHE A 1 108 ? -13.121 -0.346 1.247 1.00 94.50 108 PHE A N 1
ATOM 867 C CA . PHE A 1 108 ? -13.683 0.402 2.360 1.00 94.50 108 PHE A CA 1
ATOM 868 C C . PHE A 1 108 ? -14.750 1.384 1.852 1.00 94.50 108 PHE A C 1
ATOM 870 O O . PHE A 1 108 ? -14.481 2.227 0.992 1.00 94.50 108 PHE A O 1
ATOM 877 N N . LEU A 1 109 ? -15.964 1.275 2.392 1.00 94.75 109 LEU A N 1
ATOM 878 C CA . LEU A 1 109 ? -17.053 2.242 2.194 1.00 94.75 109 LEU A CA 1
ATOM 879 C C . LEU A 1 109 ? -17.416 2.907 3.525 1.00 94.75 109 LEU A C 1
ATOM 881 O O . LEU A 1 109 ? -17.465 4.128 3.633 1.00 94.75 109 LEU A O 1
ATOM 885 N N . ASN A 1 110 ? -17.658 2.077 4.533 1.00 95.81 110 ASN A N 1
ATOM 886 C CA . ASN A 1 110 ? -17.871 2.414 5.934 1.00 95.81 110 ASN A CA 1
ATOM 887 C C . ASN A 1 110 ? -17.652 1.131 6.759 1.00 95.81 110 ASN A C 1
ATOM 889 O O . ASN A 1 110 ? -17.513 0.055 6.176 1.00 95.81 110 ASN A O 1
ATOM 893 N N . LEU A 1 111 ? -17.627 1.233 8.092 1.00 95.50 111 LEU A N 1
ATOM 894 C CA . LEU A 1 111 ? -17.424 0.060 8.950 1.00 95.50 111 LEU A CA 1
ATOM 895 C C . LEU A 1 111 ? -18.545 -0.978 8.780 1.00 95.50 111 LEU A C 1
ATOM 897 O O . LEU A 1 111 ? -18.252 -2.162 8.680 1.00 95.50 111 LEU A O 1
ATOM 901 N N . GLU A 1 112 ? -19.809 -0.563 8.656 1.00 96.12 112 GLU A N 1
ATOM 902 C CA . GLU A 1 112 ? -20.952 -1.478 8.483 1.00 96.12 112 GLU A CA 1
ATOM 903 C C . GLU A 1 112 ? -20.825 -2.385 7.253 1.00 96.12 112 GLU A C 1
ATOM 905 O O . GLU A 1 112 ? -21.222 -3.547 7.312 1.00 96.12 112 GLU A O 1
ATOM 910 N N . ALA A 1 113 ? -20.243 -1.888 6.164 1.00 96.25 113 ALA A N 1
ATOM 911 C CA . ALA A 1 113 ? -20.089 -2.606 4.903 1.00 96.25 113 ALA A CA 1
ATOM 912 C C . ALA A 1 113 ? -18.868 -3.540 4.859 1.00 96.25 113 ALA A C 1
ATOM 914 O O . ALA A 1 113 ? -18.662 -4.209 3.850 1.00 96.25 113 ALA A O 1
ATOM 915 N N . ILE A 1 114 ? -18.041 -3.577 5.910 1.00 96.00 114 ILE A N 1
ATOM 916 C CA . ILE A 1 114 ? -16.905 -4.499 5.966 1.00 96.00 114 ILE A CA 1
ATOM 917 C C . ILE A 1 114 ? -17.423 -5.913 6.232 1.00 96.00 114 ILE A C 1
ATOM 919 O O . ILE A 1 114 ? -18.107 -6.166 7.235 1.00 96.00 114 ILE A O 1
ATOM 923 N N . ASP A 1 115 ? -17.066 -6.822 5.327 1.00 95.00 115 ASP A N 1
ATOM 924 C CA . ASP A 1 115 ? -17.256 -8.257 5.496 1.00 95.00 115 ASP A CA 1
ATOM 925 C C . ASP A 1 115 ? -16.335 -8.785 6.601 1.00 95.00 115 ASP A C 1
ATOM 927 O O . ASP A 1 115 ? -15.161 -8.430 6.675 1.00 95.00 115 ASP A O 1
ATOM 931 N N . THR A 1 116 ? -16.841 -9.672 7.456 1.00 92.19 116 THR A N 1
ATOM 932 C CA . THR A 1 116 ? -16.092 -10.156 8.627 1.00 92.19 116 THR A CA 1
ATOM 933 C C . THR A 1 116 ? -14.870 -11.000 8.274 1.00 92.19 116 THR A C 1
ATOM 935 O O . THR A 1 116 ? -13.950 -11.094 9.072 1.00 92.19 116 THR A O 1
ATOM 938 N N . ASP A 1 117 ? -14.848 -11.630 7.103 1.00 94.81 117 ASP A N 1
ATOM 939 C CA . ASP A 1 117 ? -13.714 -12.394 6.565 1.00 94.81 117 ASP A CA 1
ATOM 940 C C . ASP A 1 117 ? -12.769 -11.530 5.712 1.00 94.81 117 ASP A C 1
ATOM 942 O O . ASP A 1 117 ? -11.851 -12.059 5.085 1.00 94.81 117 ASP A O 1
ATOM 946 N N . CYS A 1 118 ? -12.984 -10.211 5.660 1.00 96.69 118 CYS A N 1
ATOM 947 C CA . CYS A 1 118 ? -12.063 -9.299 5.003 1.00 96.69 118 CYS A CA 1
ATOM 948 C C . CYS A 1 118 ? -10.696 -9.329 5.689 1.00 96.69 118 CYS A C 1
ATOM 950 O O . CYS A 1 118 ? -10.616 -9.349 6.915 1.00 96.69 118 CYS A O 1
ATOM 952 N N . GLN A 1 119 ? -9.624 -9.311 4.899 1.00 96.06 119 GLN A N 1
ATOM 953 C CA . GLN A 1 119 ? -8.253 -9.329 5.416 1.00 96.06 119 GLN A CA 1
ATOM 954 C C . GLN A 1 119 ? -7.464 -8.114 4.945 1.00 96.06 119 GLN A C 1
ATOM 956 O O . GLN A 1 119 ? -6.681 -7.558 5.711 1.00 96.06 119 GLN A O 1
ATOM 961 N N . TYR A 1 120 ? -7.709 -7.658 3.716 1.00 94.88 120 TYR A N 1
ATOM 962 C CA . TYR A 1 120 ? -7.098 -6.459 3.155 1.00 94.88 120 TYR A CA 1
ATOM 963 C C . TYR A 1 120 ? -8.160 -5.425 2.805 1.00 94.88 120 TYR A C 1
ATOM 965 O O . TYR A 1 120 ? -9.169 -5.747 2.180 1.00 94.88 120 TYR A O 1
ATOM 973 N N . LEU A 1 121 ? -7.922 -4.167 3.163 1.00 94.25 121 LEU A N 1
ATOM 974 C CA . LEU A 1 121 ? -8.817 -3.058 2.847 1.00 94.25 121 LEU A CA 1
ATOM 975 C C . LEU A 1 121 ? -8.166 -2.079 1.882 1.00 94.25 121 LEU A C 1
ATOM 977 O O . LEU A 1 121 ? -7.048 -1.630 2.102 1.00 94.25 121 LEU A O 1
ATOM 981 N N . VAL A 1 122 ? -8.907 -1.688 0.848 1.00 92.81 122 VAL A N 1
ATOM 982 C CA . VAL A 1 122 ? -8.550 -0.581 -0.045 1.00 92.81 122 VAL A CA 1
ATOM 983 C C . VAL A 1 122 ? -9.465 0.603 0.252 1.00 92.81 122 VAL A C 1
ATOM 985 O O . VAL A 1 122 ? -10.677 0.538 0.019 1.00 92.81 122 VAL A O 1
ATOM 988 N N . GLY A 1 123 ? -8.888 1.692 0.754 1.00 90.19 123 GLY A N 1
ATOM 989 C CA . GLY A 1 123 ? -9.585 2.932 1.089 1.00 90.19 123 GLY A CA 1
ATOM 990 C C . GLY A 1 123 ? -9.219 3.492 2.464 1.00 90.19 123 GLY A C 1
ATOM 991 O O . GLY A 1 123 ? -8.465 2.899 3.229 1.00 90.19 123 GLY A O 1
ATOM 992 N N . ASN A 1 124 ? -9.774 4.666 2.763 1.00 88.50 124 ASN A N 1
ATOM 993 C CA . ASN A 1 124 ? -9.435 5.437 3.956 1.00 88.50 124 ASN A CA 1
ATOM 994 C C . ASN A 1 124 ? -10.410 5.140 5.095 1.00 88.50 124 ASN A C 1
ATOM 996 O O . ASN A 1 124 ? -11.585 5.503 5.020 1.00 88.50 124 ASN A O 1
ATOM 1000 N N . VAL A 1 125 ? -9.915 4.511 6.157 1.00 90.38 125 VAL A N 1
ATOM 1001 C CA . VAL A 1 125 ? -10.691 4.124 7.336 1.00 90.38 125 VAL A CA 1
ATOM 1002 C C . VAL A 1 125 ? -10.878 5.328 8.253 1.00 90.38 125 VAL A C 1
ATOM 1004 O O . VAL A 1 125 ? -9.921 6.003 8.623 1.00 90.38 125 VAL A O 1
ATOM 1007 N N . THR A 1 126 ? -12.121 5.598 8.656 1.00 88.06 126 THR A N 1
ATOM 1008 C CA . THR A 1 126 ? -12.435 6.629 9.657 1.00 88.06 126 THR A CA 1
ATOM 1009 C C . THR A 1 126 ? -13.300 6.057 10.776 1.00 88.06 126 THR A C 1
ATOM 1011 O O . THR A 1 126 ? -14.423 5.609 10.535 1.00 88.06 126 THR A O 1
ATOM 1014 N N . VAL A 1 127 ? -12.787 6.138 12.002 1.00 85.88 127 VAL A N 1
ATOM 1015 C CA . VAL A 1 127 ? -13.471 5.787 13.250 1.00 85.88 127 VAL A CA 1
ATOM 1016 C C . VAL A 1 127 ? -13.801 7.071 14.009 1.00 85.88 127 VAL A C 1
ATOM 1018 O O . VAL A 1 127 ? -12.944 7.940 14.176 1.00 85.88 127 VAL A O 1
ATOM 1021 N N . ASN A 1 128 ? -15.045 7.212 14.452 1.00 84.81 128 ASN A N 1
ATOM 1022 C CA . ASN A 1 128 ? -15.526 8.335 15.248 1.00 84.81 128 ASN A CA 1
ATOM 1023 C C . ASN A 1 128 ? -16.703 7.924 16.143 1.00 84.81 128 ASN A C 1
ATOM 1025 O O . ASN A 1 128 ? -17.191 6.802 16.070 1.00 84.81 128 ASN A O 1
ATOM 1029 N N . SER A 1 129 ? -17.212 8.852 16.954 1.00 87.19 129 SER A N 1
ATOM 1030 C CA . SER A 1 129 ? -18.329 8.588 17.881 1.00 87.19 129 SER A CA 1
ATOM 1031 C C . SER A 1 129 ? -19.642 8.094 17.257 1.00 87.19 129 SER A C 1
ATOM 1033 O O . SER A 1 129 ? -20.554 7.744 17.998 1.00 87.19 129 SER A O 1
ATOM 1035 N N . LYS A 1 130 ? -19.790 8.082 15.926 1.00 93.94 130 LYS A N 1
ATOM 1036 C CA . LYS A 1 130 ? -20.967 7.509 15.250 1.00 93.94 130 LYS A CA 1
ATOM 1037 C C . LYS A 1 130 ? -20.814 6.030 14.903 1.00 93.94 130 LYS A C 1
ATOM 1039 O O . LYS A 1 130 ? -21.803 5.436 14.498 1.00 93.94 130 LYS A O 1
ATOM 1044 N N . ASN A 1 131 ? -19.597 5.490 14.937 1.00 94.50 131 ASN A N 1
ATOM 1045 C CA . ASN A 1 131 ? -19.307 4.144 14.440 1.00 94.50 131 ASN A CA 1
ATOM 1046 C C . ASN A 1 131 ? -18.264 3.382 15.277 1.00 94.50 131 ASN A C 1
ATOM 1048 O O . ASN A 1 131 ? -17.804 2.319 14.869 1.00 94.50 131 ASN A O 1
ATOM 1052 N N . GLU A 1 132 ? -17.856 3.924 16.425 1.00 90.06 132 GLU A N 1
ATOM 1053 C CA . GLU A 1 132 ? -16.851 3.318 17.304 1.00 90.06 132 GLU A CA 1
ATOM 1054 C C . GLU A 1 132 ? -17.291 1.984 17.924 1.00 90.06 132 GLU A C 1
ATOM 1056 O O . GLU A 1 132 ? -16.451 1.193 18.334 1.00 90.06 132 GLU A O 1
ATOM 1061 N N . ASP A 1 133 ? -18.588 1.692 17.930 1.00 94.50 133 ASP A N 1
ATOM 1062 C CA . ASP A 1 133 ? -19.174 0.405 18.306 1.00 94.50 133 ASP A CA 1
ATOM 1063 C C . ASP A 1 133 ? -18.961 -0.692 17.244 1.00 94.50 133 ASP A C 1
ATOM 1065 O O . ASP A 1 133 ? -19.131 -1.878 17.525 1.00 94.50 133 ASP A O 1
ATOM 1069 N N . LEU A 1 134 ? -18.546 -0.317 16.030 1.00 96.56 134 LEU A N 1
ATOM 1070 C CA . LEU A 1 134 ? -18.317 -1.224 14.900 1.00 96.56 134 LEU A CA 1
ATOM 1071 C C . LEU A 1 134 ? -16.837 -1.522 14.640 1.00 96.56 134 LEU A C 1
ATOM 1073 O O . LEU A 1 134 ? -16.510 -2.185 13.654 1.00 96.56 134 LEU A O 1
ATOM 1077 N N . VAL A 1 135 ? -15.927 -1.050 15.497 1.00 93.06 135 VAL A N 1
ATOM 1078 C CA . VAL A 1 135 ? -14.474 -1.231 15.304 1.00 93.06 135 VAL A CA 1
ATOM 1079 C C . VAL A 1 135 ? -14.041 -2.694 15.283 1.00 93.06 135 VAL A C 1
ATOM 1081 O O . VAL A 1 135 ? -13.052 -3.012 14.631 1.00 93.06 135 VAL A O 1
ATOM 1084 N N . TRP A 1 136 ? -14.815 -3.596 15.894 1.00 94.25 136 TRP A N 1
ATOM 1085 C CA . TRP A 1 136 ? -14.583 -5.045 15.847 1.00 94.25 136 TRP A CA 1
ATOM 1086 C C . TRP A 1 136 ? -14.557 -5.600 14.412 1.00 94.25 136 TRP A C 1
ATOM 1088 O O . TRP A 1 136 ? -13.904 -6.599 14.133 1.00 94.25 136 TRP A O 1
ATOM 1098 N N . LYS A 1 137 ? -15.191 -4.925 13.443 1.00 95.94 137 LYS A N 1
ATOM 1099 C CA . LYS A 1 137 ? -15.115 -5.313 12.024 1.00 95.94 137 LYS A CA 1
ATOM 1100 C C . LYS A 1 137 ? -13.728 -5.133 11.404 1.00 95.94 137 LYS A C 1
ATOM 1102 O O . LYS A 1 137 ? -13.482 -5.640 10.314 1.00 95.94 137 LYS A O 1
ATOM 1107 N N . LEU A 1 138 ? -12.836 -4.407 12.074 1.00 94.62 138 LEU A N 1
ATOM 1108 C CA . LEU A 1 138 ? -11.447 -4.234 11.659 1.00 94.62 138 LEU A CA 1
ATOM 1109 C C . LEU A 1 138 ? -10.526 -5.330 12.217 1.00 94.62 138 LEU A C 1
ATOM 1111 O O . LEU A 1 138 ? -9.372 -5.388 11.808 1.00 94.62 138 LEU A O 1
ATOM 1115 N N . GLU A 1 139 ? -11.025 -6.219 13.086 1.00 93.56 139 GLU A N 1
ATOM 1116 C CA . GLU A 1 139 ? -10.207 -7.216 13.793 1.00 93.56 139 GLU A CA 1
ATOM 1117 C C . GLU A 1 139 ? -9.428 -8.135 12.860 1.00 93.56 139 GLU A C 1
ATOM 1119 O O . GLU A 1 139 ? -8.275 -8.436 13.142 1.00 93.56 139 GLU A O 1
ATOM 1124 N N . ASN A 1 140 ? -10.012 -8.557 11.738 1.00 95.69 140 ASN A N 1
ATOM 1125 C CA . ASN A 1 140 ? -9.354 -9.464 10.791 1.00 95.69 140 ASN A CA 1
ATOM 1126 C C . ASN A 1 140 ? -8.492 -8.748 9.743 1.00 95.69 140 ASN A C 1
ATOM 1128 O O . ASN A 1 140 ? -7.833 -9.410 8.937 1.00 95.69 140 ASN A O 1
ATOM 1132 N N . ILE A 1 141 ? -8.477 -7.413 9.749 1.00 95.50 141 ILE A N 1
ATOM 1133 C CA . ILE A 1 141 ? -7.738 -6.629 8.767 1.00 95.50 141 ILE A CA 1
ATOM 1134 C C . ILE A 1 141 ? -6.260 -6.622 9.127 1.00 95.50 141 ILE A C 1
ATOM 1136 O O . ILE A 1 141 ? -5.872 -6.085 10.163 1.00 95.50 141 ILE A O 1
ATOM 1140 N N . SER A 1 142 ? -5.431 -7.150 8.227 1.00 91.75 142 SER A N 1
ATOM 1141 C CA . SER A 1 142 ? -3.980 -7.095 8.371 1.00 91.75 142 SER A CA 1
ATOM 1142 C C . SER A 1 142 ? -3.295 -6.070 7.480 1.00 91.75 142 SER A C 1
ATOM 1144 O O . SER A 1 142 ? -2.201 -5.620 7.815 1.00 91.75 142 SER A O 1
ATOM 1146 N N . ARG A 1 143 ? -3.925 -5.625 6.385 1.00 89.69 143 ARG A N 1
ATOM 1147 C CA . ARG A 1 143 ? -3.357 -4.575 5.519 1.00 89.69 143 ARG A CA 1
ATOM 1148 C C . ARG A 1 143 ? -4.402 -3.556 5.099 1.00 89.69 143 ARG A C 1
ATOM 1150 O O . ARG A 1 143 ? -5.512 -3.917 4.709 1.00 89.69 143 ARG A O 1
ATOM 1157 N N . ILE A 1 144 ? -4.028 -2.282 5.146 1.00 89.75 144 ILE A N 1
ATOM 1158 C CA . ILE A 1 144 ? -4.846 -1.160 4.680 1.00 89.75 144 ILE A CA 1
ATOM 1159 C C . ILE A 1 144 ? -4.065 -0.394 3.616 1.00 89.75 144 ILE A C 1
ATOM 1161 O O . ILE A 1 144 ? -3.002 0.150 3.890 1.00 89.75 144 ILE A O 1
ATOM 1165 N N . TYR A 1 145 ? -4.613 -0.314 2.411 1.00 88.38 145 TYR A N 1
ATOM 1166 C CA . TYR A 1 145 ? -4.116 0.522 1.324 1.00 88.38 145 TYR A CA 1
ATOM 1167 C C . TYR A 1 145 ? -4.929 1.818 1.293 1.00 88.38 145 TYR A C 1
ATOM 1169 O O . TYR A 1 145 ? -5.989 1.904 0.664 1.00 88.38 145 TYR A O 1
ATOM 1177 N N . GLY A 1 146 ? -4.458 2.799 2.056 1.00 84.88 146 GLY A N 1
ATOM 1178 C CA . GLY A 1 146 ? -5.138 4.047 2.374 1.00 84.88 146 GLY A CA 1
ATOM 1179 C C . GLY A 1 146 ? -4.654 4.602 3.713 1.00 84.88 146 GLY A C 1
ATOM 1180 O O . GLY A 1 146 ? -3.550 4.302 4.163 1.00 84.88 146 GLY A O 1
ATOM 1181 N N . SER A 1 147 ? -5.485 5.413 4.360 1.00 80.50 147 SER A N 1
ATOM 1182 C CA . SER A 1 147 ? -5.204 6.011 5.671 1.00 80.50 147 SER A CA 1
ATOM 1183 C C . SER A 1 147 ? -6.133 5.495 6.773 1.00 80.50 147 SER A C 1
ATOM 1185 O O . SER A 1 147 ? -7.199 4.943 6.501 1.00 80.50 147 SER A O 1
ATOM 1187 N N . ILE A 1 148 ? -5.734 5.693 8.034 1.00 82.06 148 ILE A N 1
ATOM 1188 C CA . ILE A 1 148 ? -6.572 5.447 9.214 1.00 82.06 148 ILE A CA 1
ATOM 1189 C C . ILE A 1 148 ? -6.692 6.746 10.004 1.00 82.06 148 ILE A C 1
ATOM 1191 O O . ILE A 1 148 ? -5.691 7.347 10.394 1.00 82.06 148 ILE A O 1
ATOM 1195 N N . ALA A 1 149 ? -7.923 7.149 10.297 1.00 79.88 149 ALA A N 1
ATOM 1196 C CA . ALA A 1 149 ? -8.226 8.266 11.178 1.00 79.88 149 ALA A CA 1
ATOM 1197 C C . ALA A 1 149 ? -9.147 7.806 12.312 1.00 79.88 149 ALA A C 1
ATOM 1199 O O . ALA A 1 149 ? -10.235 7.296 12.061 1.00 79.88 149 ALA A O 1
ATOM 1200 N N . VAL A 1 150 ? -8.735 8.023 13.562 1.00 78.56 150 VAL A N 1
ATOM 1201 C CA . VAL A 1 150 ? -9.581 7.823 14.751 1.00 78.56 150 VAL A CA 1
ATOM 1202 C C . VAL A 1 150 ? -9.782 9.185 15.400 1.00 78.56 150 VAL A C 1
ATOM 1204 O O . VAL A 1 150 ? -8.822 9.791 15.880 1.00 78.56 150 VAL A O 1
ATOM 1207 N N . LEU A 1 151 ? -11.007 9.706 15.338 1.00 78.06 151 LEU A N 1
ATOM 1208 C CA . LEU A 1 151 ? -11.318 11.105 15.631 1.00 78.06 151 LEU A CA 1
ATOM 1209 C C . LEU A 1 151 ? -12.596 11.220 16.460 1.00 78.06 151 LEU A C 1
ATOM 1211 O O . LEU A 1 151 ? -13.621 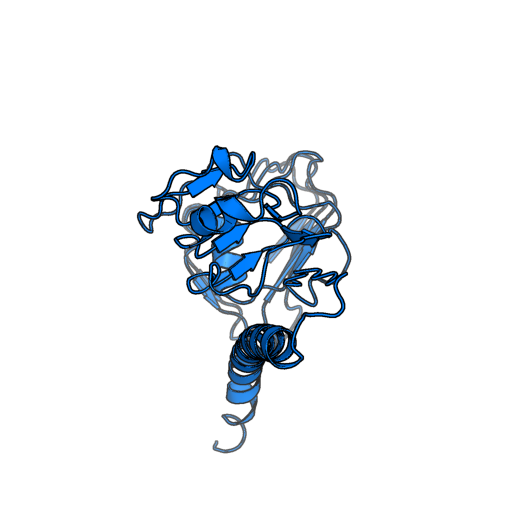10.659 16.090 1.00 78.06 151 LEU A O 1
ATOM 1215 N N . SER A 1 152 ? -12.575 12.032 17.519 1.00 79.75 152 SER A N 1
ATOM 1216 C CA . SER A 1 152 ? -13.787 12.418 18.267 1.00 79.75 152 SER A CA 1
ATOM 1217 C C . SER A 1 152 ? -14.667 11.224 18.687 1.00 79.75 152 SER A C 1
ATOM 1219 O O . SER A 1 152 ? -15.892 11.253 18.525 1.00 79.75 152 SER A O 1
ATOM 1221 N N . THR A 1 153 ? -14.024 10.164 19.173 1.00 78.62 153 THR A N 1
ATOM 1222 C CA . THR A 1 153 ? -14.627 8.991 19.821 1.00 78.62 153 THR A CA 1
ATOM 1223 C C . THR A 1 153 ? -15.085 9.335 21.246 1.00 78.62 153 THR A C 1
ATOM 1225 O O . THR A 1 153 ? -14.557 10.275 21.848 1.00 78.62 153 THR A O 1
ATOM 1228 N N . LYS A 1 154 ? -16.093 8.634 21.775 1.00 81.88 154 LYS A N 1
ATOM 1229 C CA . LYS A 1 154 ? -16.645 8.846 23.128 1.00 81.88 154 LYS A CA 1
ATOM 1230 C C . LYS A 1 154 ? -16.353 7.671 24.052 1.00 81.88 154 LYS A C 1
ATOM 1232 O O . LYS A 1 154 ? -15.843 7.880 25.147 1.00 81.88 154 LYS A O 1
ATOM 1237 N N . GLU A 1 155 ? -16.645 6.463 23.587 1.00 81.94 155 GLU A N 1
ATOM 1238 C CA . GLU A 1 155 ? -16.577 5.226 24.370 1.00 81.94 155 GLU A CA 1
ATOM 1239 C C . GLU A 1 155 ? -15.361 4.360 24.007 1.00 81.94 155 GLU A C 1
ATOM 1241 O O . GLU A 1 155 ? -15.089 3.366 24.676 1.00 81.94 155 GLU A O 1
ATOM 1246 N N . LEU A 1 156 ? -14.612 4.712 22.953 1.00 77.38 156 LEU A N 1
ATOM 1247 C CA . LEU A 1 156 ? -13.458 3.924 22.523 1.00 77.38 156 LEU A CA 1
ATOM 1248 C C . LEU A 1 156 ? -12.311 3.991 23.548 1.00 77.38 156 LEU A C 1
ATOM 1250 O O . LEU A 1 156 ? -11.670 5.029 23.712 1.00 77.38 156 LEU A O 1
ATOM 1254 N N . LEU A 1 157 ? -12.038 2.866 24.217 1.00 76.50 157 LEU A N 1
ATOM 1255 C CA . LEU A 1 157 ? -11.054 2.779 25.306 1.00 76.50 157 LEU A CA 1
ATOM 1256 C C . LEU A 1 157 ? -9.635 2.451 24.823 1.00 76.50 157 LEU A C 1
ATOM 1258 O O . LEU A 1 157 ? -8.654 2.901 25.421 1.00 76.50 157 LEU A O 1
ATOM 1262 N N . ASP A 1 158 ? -9.519 1.666 23.753 1.00 77.06 158 ASP A N 1
ATOM 1263 C CA . ASP A 1 158 ? -8.250 1.210 23.194 1.00 77.06 158 ASP A CA 1
ATOM 1264 C C . ASP A 1 158 ? -8.358 0.883 21.694 1.00 77.06 158 ASP A C 1
ATOM 1266 O O . ASP A 1 158 ? -9.398 1.084 21.070 1.00 77.06 158 ASP A O 1
ATOM 1270 N N . LEU A 1 159 ? -7.245 0.429 21.112 1.00 79.31 159 LEU A N 1
ATOM 1271 C CA . LEU A 1 159 ? -7.107 0.072 19.697 1.00 79.31 159 LEU A CA 1
ATOM 1272 C C . LEU A 1 159 ? -6.835 -1.428 19.497 1.00 79.31 159 LEU A C 1
ATOM 1274 O O . LEU A 1 159 ? -6.230 -1.823 18.503 1.00 79.31 159 LEU A O 1
ATOM 1278 N N . SER A 1 160 ? -7.228 -2.276 20.451 1.00 81.50 160 SER A N 1
ATOM 1279 C CA . SER A 1 160 ? -6.978 -3.726 20.400 1.00 81.50 160 SER A CA 1
ATOM 1280 C C . SER A 1 160 ? -7.611 -4.407 19.185 1.00 81.50 160 SER A C 1
ATOM 1282 O O . SER A 1 160 ? -7.090 -5.413 18.713 1.00 81.50 160 SER A O 1
ATOM 1284 N N . PHE A 1 161 ? -8.652 -3.809 18.605 1.00 83.12 161 PHE A N 1
ATOM 1285 C CA . PHE A 1 161 ? -9.248 -4.239 17.339 1.00 83.12 161 PHE A CA 1
ATOM 1286 C C . PHE A 1 161 ? -8.293 -4.147 16.132 1.00 83.12 161 PHE A C 1
ATOM 1288 O O . PHE A 1 161 ? -8.603 -4.679 15.076 1.00 83.12 161 PHE A O 1
ATOM 1295 N N . PHE A 1 162 ? -7.123 -3.511 16.258 1.00 84.44 162 PHE A N 1
ATOM 1296 C CA . PHE A 1 162 ? -6.051 -3.562 15.257 1.00 84.44 162 PHE A CA 1
ATOM 1297 C C . PHE A 1 162 ? -4.976 -4.616 15.565 1.00 84.44 162 PHE A C 1
ATOM 1299 O O . PHE A 1 162 ? -3.879 -4.543 15.021 1.00 84.44 162 PHE A O 1
ATOM 1306 N N . ALA A 1 163 ? -5.253 -5.612 16.413 1.00 82.00 163 ALA A N 1
ATOM 1307 C CA . ALA A 1 163 ? -4.266 -6.630 16.791 1.00 82.00 163 ALA A CA 1
ATOM 1308 C C . ALA A 1 163 ? -3.641 -7.381 15.599 1.00 82.00 163 ALA A C 1
ATOM 1310 O O . ALA A 1 163 ? -2.482 -7.779 15.687 1.00 82.00 163 ALA A O 1
ATOM 1311 N N . ASN A 1 164 ? -4.378 -7.551 14.497 1.00 87.25 164 ASN A N 1
ATOM 1312 C CA . ASN A 1 164 ? -3.876 -8.198 13.283 1.00 87.25 164 ASN A CA 1
ATOM 1313 C C . ASN A 1 164 ? -3.303 -7.215 12.250 1.00 87.25 164 ASN A C 1
ATOM 1315 O O . ASN A 1 164 ? -2.807 -7.667 11.224 1.00 87.25 164 ASN A O 1
ATOM 1319 N N . LEU A 1 165 ? -3.369 -5.897 12.484 1.00 85.88 165 LEU A N 1
ATOM 1320 C CA . LEU A 1 165 ? -2.972 -4.885 11.504 1.00 85.88 165 LEU A CA 1
ATOM 1321 C C . LEU A 1 165 ? -1.450 -4.831 11.357 1.00 85.88 165 LEU A C 1
ATOM 1323 O O . LEU A 1 165 ? -0.765 -4.202 12.155 1.00 85.88 165 LEU A O 1
ATOM 1327 N N . GLU A 1 166 ? -0.924 -5.426 10.296 1.00 84.50 166 GLU A N 1
ATOM 1328 C CA . GLU A 1 166 ? 0.504 -5.458 9.968 1.00 84.50 166 GLU A CA 1
ATOM 1329 C C . GLU A 1 166 ? 0.965 -4.194 9.230 1.00 84.50 166 GLU A C 1
ATOM 1331 O O . GLU A 1 166 ? 2.079 -3.725 9.453 1.00 84.50 166 GLU A O 1
ATOM 1336 N N . GLN A 1 167 ? 0.136 -3.641 8.335 1.00 81.44 167 GLN A N 1
ATOM 1337 C CA . GLN A 1 167 ? 0.595 -2.626 7.380 1.00 81.44 167 GLN A CA 1
ATOM 1338 C C . GLN A 1 167 ? -0.478 -1.597 7.010 1.00 81.44 167 GLN A C 1
ATOM 1340 O O . GLN A 1 167 ? -1.635 -1.940 6.760 1.00 81.44 167 GLN A O 1
ATOM 1345 N N . VAL A 1 168 ? -0.062 -0.331 6.898 1.00 81.12 168 VAL A N 1
ATOM 1346 C CA . VAL A 1 168 ? -0.871 0.773 6.357 1.00 81.12 168 VAL A CA 1
ATOM 1347 C C . VAL A 1 168 ? -0.073 1.490 5.273 1.00 81.12 168 VAL A C 1
ATOM 1349 O O . VAL A 1 168 ? 0.934 2.125 5.567 1.00 81.12 168 VAL A O 1
ATOM 1352 N N . ALA A 1 169 ? -0.524 1.391 4.027 1.00 78.38 169 ALA A N 1
ATOM 1353 C CA . ALA A 1 169 ? 0.088 2.011 2.861 1.00 78.38 169 ALA A CA 1
ATOM 1354 C C . ALA A 1 169 ? -0.711 3.239 2.428 1.00 78.38 169 ALA A C 1
ATOM 1356 O O . ALA A 1 169 ? -1.676 3.138 1.667 1.00 78.38 169 ALA A O 1
ATOM 1357 N N . ASN A 1 170 ? -0.305 4.408 2.920 1.00 73.06 170 ASN A N 1
ATOM 1358 C CA . ASN A 1 170 ? -0.994 5.653 2.632 1.00 73.06 170 ASN A CA 1
ATOM 1359 C C . ASN A 1 170 ? -0.693 6.156 1.213 1.00 73.06 170 ASN A C 1
ATOM 1361 O O . ASN A 1 170 ? 0.399 6.632 0.919 1.00 73.06 170 ASN A O 1
ATOM 1365 N N . THR A 1 171 ? -1.692 6.087 0.333 1.00 66.62 171 THR A N 1
ATOM 1366 C CA . THR A 1 171 ? -1.599 6.583 -1.049 1.00 66.62 171 THR A CA 1
ATOM 1367 C C . THR A 1 171 ? -2.061 8.034 -1.206 1.00 66.62 171 THR A C 1
ATOM 1369 O O . THR A 1 171 ? -2.183 8.510 -2.331 1.00 66.62 171 THR A O 1
ATOM 1372 N N . ASP A 1 172 ? -2.394 8.739 -0.120 1.00 61.62 172 ASP A N 1
ATOM 1373 C CA . ASP A 1 172 ? -2.943 10.101 -0.168 1.00 61.62 172 ASP A CA 1
ATOM 1374 C C . ASP A 1 172 ? -1.879 11.197 -0.270 1.00 61.62 172 ASP A C 1
ATOM 1376 O O . ASP A 1 172 ? -2.193 12.294 -0.742 1.00 61.62 172 ASP A O 1
ATOM 1380 N N . TYR A 1 173 ? -0.630 10.899 0.091 1.00 54.78 173 TYR A N 1
ATOM 1381 C CA . TYR A 1 173 ? 0.490 11.828 -0.019 1.00 54.78 173 TYR A CA 1
ATOM 1382 C C . TYR A 1 173 ? 1.260 11.588 -1.327 1.00 54.78 173 TYR A C 1
ATOM 1384 O O . TYR A 1 173 ? 1.95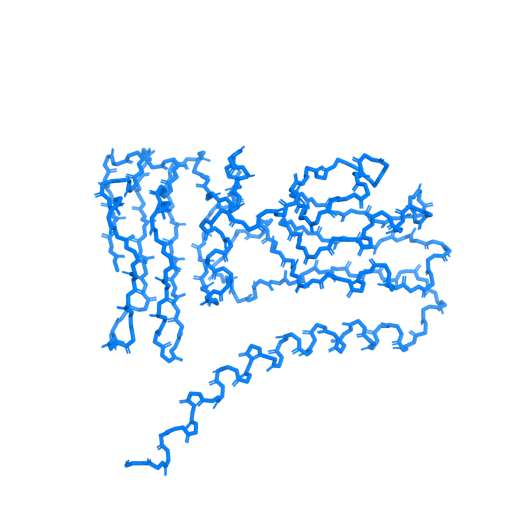2 10.589 -1.492 1.00 54.78 173 TYR A O 1
ATOM 1392 N N . GLY A 1 174 ? 1.120 12.515 -2.278 1.00 45.81 174 GLY A N 1
ATOM 1393 C CA . GLY A 1 174 ? 2.035 12.668 -3.414 1.00 45.81 174 GLY A CA 1
ATOM 1394 C C . GLY A 1 174 ? 2.975 13.839 -3.130 1.00 45.81 174 GLY A C 1
ATOM 1395 O O . GLY A 1 174 ? 2.512 14.968 -2.971 1.00 45.81 174 GLY A O 1
ATOM 1396 N N . GLY A 1 175 ? 4.274 13.580 -3.008 1.00 39.56 175 GLY A N 1
ATOM 1397 C CA . GLY A 1 175 ? 5.286 14.582 -2.674 1.00 39.56 175 GLY A CA 1
ATOM 1398 C C . GLY A 1 175 ? 6.670 13.949 -2.529 1.00 39.56 175 GLY A C 1
ATOM 1399 O O . GLY A 1 175 ? 6.777 12.761 -2.259 1.00 39.56 175 GLY A O 1
ATOM 1400 N N . PHE A 1 176 ? 7.724 14.745 -2.739 1.00 33.47 176 PHE A N 1
ATOM 1401 C CA . PHE A 1 176 ? 9.122 14.363 -3.030 1.00 33.47 176 PHE A CA 1
ATOM 1402 C C . PHE A 1 176 ? 9.879 13.476 -2.022 1.00 33.47 176 PHE A C 1
ATOM 1404 O O . PHE A 1 176 ? 11.074 13.249 -2.187 1.00 33.47 176 PHE A O 1
ATOM 1411 N N . PHE A 1 177 ? 9.210 12.929 -1.021 1.00 33.88 177 PHE A N 1
ATOM 1412 C CA . PHE A 1 177 ? 9.754 11.952 -0.104 1.00 33.88 177 PHE A CA 1
ATOM 1413 C C . PHE A 1 177 ? 8.602 11.033 0.307 1.00 33.88 177 PHE A C 1
ATOM 1415 O O . PHE A 1 177 ? 7.790 11.431 1.132 1.00 33.88 177 PHE A O 1
ATOM 1422 N N . LEU A 1 178 ? 8.579 9.778 -0.153 1.00 36.62 178 LEU A N 1
ATOM 1423 C CA . LEU A 1 178 ? 8.179 8.706 0.765 1.00 36.62 178 LEU A CA 1
ATOM 1424 C C . LEU A 1 178 ? 9.377 8.425 1.675 1.00 36.62 178 LEU A C 1
ATOM 1426 O O . LEU A 1 178 ? 9.935 7.331 1.711 1.00 36.62 178 LEU A O 1
ATOM 1430 N N . LYS A 1 179 ? 9.829 9.462 2.385 1.00 31.20 179 LYS A N 1
ATOM 1431 C CA . LYS A 1 179 ? 10.394 9.224 3.696 1.00 31.20 179 LYS A CA 1
ATOM 1432 C C . LYS A 1 179 ? 9.151 8.898 4.494 1.00 31.20 179 LYS A C 1
ATOM 1434 O O . LYS A 1 179 ? 8.294 9.757 4.633 1.00 31.20 179 LYS A O 1
ATOM 1439 N N . GLU A 1 180 ? 9.056 7.627 4.848 1.00 33.62 180 GLU A N 1
ATOM 1440 C CA . GLU A 1 180 ? 7.875 7.008 5.418 1.00 33.62 180 GLU A CA 1
ATOM 1441 C C . GLU A 1 180 ? 6.818 6.697 4.327 1.00 33.62 180 GLU A C 1
ATOM 1443 O O . GLU A 1 180 ? 6.156 7.570 3.768 1.00 33.62 180 GLU A O 1
ATOM 1448 N N . LEU A 1 181 ? 6.538 5.401 4.114 1.00 35.69 181 LEU A N 1
ATOM 1449 C CA . LEU A 1 181 ? 5.153 4.985 4.330 1.00 35.69 181 LEU A CA 1
ATOM 1450 C C . LEU A 1 181 ? 4.824 5.544 5.718 1.00 35.69 181 LEU A C 1
ATOM 1452 O O . LEU A 1 181 ? 5.102 4.895 6.727 1.00 35.69 181 LEU A O 1
ATOM 1456 N N . GLU A 1 182 ? 4.389 6.805 5.791 1.00 32.94 182 GLU A N 1
ATOM 1457 C CA . GLU A 1 182 ? 3.844 7.315 7.026 1.00 32.94 182 GLU A CA 1
ATOM 1458 C C . GLU A 1 182 ? 2.659 6.394 7.233 1.00 32.94 182 GLU A C 1
ATOM 1460 O O . GLU A 1 182 ? 1.641 6.460 6.534 1.00 32.94 182 GLU A O 1
ATOM 1465 N N . ILE A 1 183 ? 2.779 5.528 8.229 1.00 35.56 183 ILE A N 1
ATOM 1466 C CA . ILE A 1 183 ? 1.614 5.146 8.987 1.00 35.56 183 ILE A CA 1
ATOM 1467 C C . ILE A 1 183 ? 1.179 6.449 9.666 1.00 35.56 183 ILE A C 1
ATOM 1469 O O . ILE A 1 183 ? 1.363 6.643 10.863 1.00 35.56 183 ILE A O 1
ATOM 1473 N N . THR A 1 184 ? 0.616 7.386 8.888 1.00 32.53 184 THR A N 1
ATOM 1474 C CA . THR A 1 184 ? -0.128 8.543 9.372 1.00 32.53 184 THR A CA 1
ATOM 1475 C C . THR A 1 184 ? -1.454 7.997 9.864 1.00 32.53 184 THR A C 1
ATOM 1477 O O . THR A 1 184 ? -2.540 8.360 9.417 1.00 32.53 184 THR A O 1
ATOM 1480 N N . ALA A 1 185 ? -1.377 7.093 10.834 1.00 34.94 185 ALA A N 1
ATOM 1481 C CA . ALA A 1 185 ? -2.426 6.954 11.797 1.00 34.94 185 ALA A CA 1
ATOM 1482 C C . ALA A 1 185 ? -2.378 8.253 12.607 1.00 34.94 185 ALA A C 1
ATOM 1484 O O . ALA A 1 185 ? -1.695 8.386 13.621 1.00 34.94 185 ALA A O 1
ATOM 1485 N N . THR A 1 186 ? -3.033 9.282 12.068 1.00 32.12 186 THR A N 1
ATOM 1486 C CA . THR A 1 186 ? -3.184 10.561 12.749 1.00 32.12 186 THR A CA 1
ATOM 1487 C C . THR A 1 186 ? -4.205 10.321 13.852 1.00 32.12 186 THR A C 1
ATOM 1489 O O . THR A 1 186 ? -5.396 10.596 13.698 1.00 32.12 186 THR A O 1
ATOM 1492 N N . PHE A 1 187 ? -3.757 9.740 14.962 1.00 37.09 187 PHE A N 1
ATOM 1493 C CA . PHE A 1 187 ? -4.584 9.565 16.143 1.00 37.09 187 PHE A CA 1
ATOM 1494 C C . PHE A 1 187 ? -4.693 10.913 16.852 1.00 37.09 187 PHE A C 1
ATOM 1496 O O . PHE A 1 187 ? -3.878 11.269 17.703 1.00 37.09 187 PHE A O 1
ATOM 1503 N N . ARG A 1 188 ? -5.707 11.706 16.500 1.00 34.69 188 ARG A N 1
ATOM 1504 C CA . ARG A 1 188 ? -6.090 12.862 17.319 1.00 34.69 188 ARG A CA 1
ATOM 1505 C C . ARG A 1 188 ? -7.008 12.370 18.426 1.00 34.69 188 ARG A C 1
ATOM 1507 O O . ARG A 1 188 ? -8.230 12.425 18.315 1.00 34.69 188 ARG A O 1
ATOM 1514 N N . PHE A 1 189 ? -6.395 11.905 19.509 1.00 40.31 189 PHE A N 1
ATOM 1515 C CA . PHE A 1 189 ? -7.092 11.587 20.748 1.00 40.31 189 PHE A CA 1
ATOM 1516 C C . PHE A 1 189 ? -7.613 12.882 21.386 1.00 40.31 189 PHE A C 1
ATOM 1518 O O . PHE A 1 189 ? -6.878 13.609 22.047 1.00 40.31 189 PHE A O 1
ATOM 1525 N N . GLN A 1 190 ? -8.889 13.196 21.173 1.00 38.12 190 GLN A N 1
ATOM 1526 C CA . GLN A 1 190 ? -9.575 14.290 21.862 1.00 38.12 190 GLN A CA 1
ATOM 1527 C C . GLN A 1 190 ? -10.451 13.727 22.986 1.00 38.12 190 GLN A C 1
ATOM 1529 O O . GLN A 1 190 ? -11.669 13.862 22.949 1.00 38.12 190 GLN A O 1
ATOM 1534 N N . HIS A 1 191 ? -9.843 13.073 23.982 1.00 37.25 191 HIS A N 1
ATOM 1535 C CA . HIS A 1 191 ? -10.521 12.826 25.258 1.00 37.25 191 HIS A CA 1
ATOM 1536 C C . HIS A 1 191 ? -9.520 12.727 26.428 1.00 37.25 191 HIS A C 1
ATOM 1538 O O . HIS A 1 191 ? -8.490 12.070 26.290 1.00 37.25 191 HIS A O 1
ATOM 1544 N N . PRO A 1 192 ? -9.782 13.348 27.593 1.00 37.50 192 PRO A N 1
ATOM 1545 C CA . PRO A 1 192 ? -8.86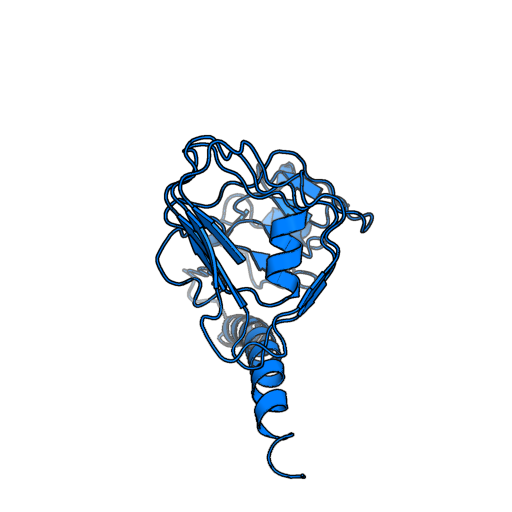1 13.349 28.739 1.00 37.50 192 PRO A CA 1
ATOM 1546 C C . PRO A 1 192 ? -8.706 11.990 29.455 1.00 37.50 192 PRO A C 1
ATOM 1548 O O . PRO A 1 192 ? -7.973 11.905 30.435 1.00 37.50 192 PRO A O 1
ATOM 1551 N N . SER A 1 193 ? -9.377 10.931 28.990 1.00 42.94 193 SER A N 1
ATOM 1552 C CA . SER A 1 193 ? -9.357 9.588 29.590 1.00 42.94 193 SER A CA 1
ATOM 1553 C C . SER A 1 193 ? -8.455 8.579 28.873 1.00 42.94 193 SER A C 1
ATOM 1555 O O . SER A 1 193 ? -8.361 7.437 29.324 1.00 42.94 193 SER A O 1
ATOM 1557 N N . TYR A 1 194 ? -7.766 8.959 27.792 1.00 50.03 194 TYR A N 1
ATOM 1558 C CA . TYR A 1 194 ? -6.771 8.069 27.194 1.00 50.03 194 TYR A CA 1
ATOM 1559 C C . TYR A 1 194 ? -5.596 7.915 28.154 1.00 50.03 194 TYR A C 1
ATOM 1561 O O . TYR A 1 194 ? -4.859 8.865 28.413 1.00 50.03 194 TYR A O 1
ATOM 1569 N N . SER A 1 195 ? -5.418 6.713 28.703 1.00 46.66 195 SER A N 1
ATOM 1570 C CA . SER A 1 195 ? -4.241 6.442 29.518 1.00 46.66 195 SER A CA 1
ATOM 1571 C C . SER A 1 195 ? -2.992 6.540 28.638 1.00 46.66 195 SER A C 1
ATOM 1573 O O . SER A 1 195 ? -2.966 6.033 27.512 1.00 46.66 195 SER A O 1
ATOM 1575 N N . ASN A 1 196 ? -1.929 7.146 29.172 1.00 48.84 196 ASN A N 1
ATOM 1576 C CA . ASN A 1 196 ? -0.611 7.208 28.529 1.00 48.84 196 ASN A CA 1
ATOM 1577 C C . ASN A 1 196 ? -0.141 5.830 28.021 1.00 48.84 196 ASN A C 1
ATOM 1579 O O . ASN A 1 196 ? 0.618 5.754 27.065 1.00 48.84 196 ASN A O 1
ATOM 1583 N N . GLN A 1 197 ? -0.631 4.734 28.610 1.00 41.56 197 GLN A N 1
ATOM 1584 C CA . GLN A 1 197 ? -0.306 3.364 28.219 1.00 41.56 197 GLN A CA 1
ATOM 1585 C C . GLN A 1 197 ? -0.873 2.948 26.854 1.00 41.56 197 GLN A C 1
ATOM 1587 O O . GLN A 1 197 ? -0.208 2.198 26.146 1.00 41.56 197 GLN A O 1
ATOM 1592 N N . VAL A 1 198 ? -2.064 3.411 26.454 1.00 44.91 198 VAL A N 1
ATOM 1593 C CA . VAL A 1 198 ? -2.649 3.078 25.135 1.00 44.91 198 VAL A CA 1
ATOM 1594 C C . VAL A 1 198 ? -1.918 3.833 24.031 1.00 44.91 198 VAL A C 1
ATOM 1596 O O . VAL A 1 198 ? -1.532 3.239 23.023 1.00 44.91 198 VAL A O 1
ATOM 1599 N N . GLN A 1 199 ? -1.639 5.118 24.258 1.00 48.53 199 GLN A N 1
ATOM 1600 C CA . GLN A 1 199 ? -0.806 5.926 23.365 1.00 48.53 199 GLN A CA 1
ATOM 1601 C C . GLN A 1 199 ? 0.601 5.332 23.246 1.00 48.53 199 GLN A C 1
ATOM 1603 O O . GLN A 1 199 ? 1.106 5.168 22.142 1.00 48.53 199 GLN A O 1
ATOM 1608 N N . GLN A 1 200 ? 1.196 4.912 24.364 1.00 47.25 200 GLN A N 1
ATOM 1609 C CA . GLN A 1 200 ? 2.527 4.316 24.393 1.00 47.25 200 GLN A CA 1
ATOM 1610 C C . GLN A 1 200 ? 2.571 2.919 23.771 1.00 47.25 200 GLN A C 1
ATOM 1612 O O . GLN A 1 200 ? 3.520 2.630 23.062 1.00 47.25 200 GLN A O 1
ATOM 1617 N N . LYS A 1 201 ? 1.566 2.053 23.954 1.00 46.94 201 LYS A N 1
ATOM 1618 C CA . LYS A 1 201 ? 1.506 0.750 23.261 1.00 46.94 201 LYS A CA 1
ATOM 1619 C C . LYS A 1 201 ? 1.367 0.913 21.752 1.00 46.94 201 LYS A C 1
ATOM 1621 O O . LYS A 1 201 ? 2.030 0.203 21.008 1.00 46.94 201 LYS A O 1
ATOM 1626 N N . THR A 1 202 ? 0.546 1.865 21.324 1.00 46.47 202 THR A N 1
ATOM 1627 C CA . THR A 1 202 ? 0.344 2.197 19.910 1.00 46.47 202 THR A CA 1
ATOM 1628 C C . THR A 1 202 ? 1.634 2.754 19.311 1.00 46.47 202 THR A C 1
ATOM 1630 O O . THR A 1 202 ? 2.128 2.239 18.314 1.00 46.47 202 THR A O 1
ATOM 1633 N N . GLN A 1 203 ? 2.255 3.726 19.984 1.00 50.12 203 GLN A N 1
ATOM 1634 C CA . GLN A 1 203 ? 3.553 4.264 19.593 1.00 50.12 203 GLN A CA 1
ATOM 1635 C C . GLN A 1 203 ? 4.639 3.184 19.601 1.00 50.12 203 GLN A C 1
ATOM 1637 O O . GLN A 1 203 ? 5.436 3.138 18.682 1.00 50.12 203 GLN A O 1
ATOM 1642 N N . ASN A 1 204 ? 4.662 2.285 20.586 1.00 48.09 204 ASN A N 1
ATOM 1643 C CA . ASN A 1 204 ? 5.631 1.193 20.664 1.00 48.09 204 ASN A CA 1
ATOM 1644 C C . ASN A 1 204 ? 5.423 0.157 19.556 1.00 48.09 204 ASN A C 1
ATOM 1646 O O . ASN A 1 204 ? 6.406 -0.380 19.067 1.00 48.09 204 ASN A O 1
ATOM 1650 N N . TYR A 1 205 ? 4.182 -0.117 19.149 1.00 46.78 205 TYR A N 1
ATOM 1651 C CA . TYR A 1 205 ? 3.881 -0.988 18.013 1.00 46.78 205 TYR A CA 1
ATOM 1652 C C . TYR A 1 205 ? 4.427 -0.392 16.711 1.00 46.78 205 TYR A C 1
ATOM 1654 O O . TYR A 1 205 ? 5.167 -1.054 15.988 1.00 46.78 205 TYR A O 1
ATOM 1662 N N . PHE A 1 206 ? 4.156 0.891 16.461 1.00 51.06 206 PHE A N 1
ATOM 1663 C CA . PHE A 1 206 ? 4.672 1.586 15.279 1.00 51.06 206 PHE A CA 1
ATOM 1664 C C . PHE A 1 206 ? 6.187 1.809 15.338 1.00 51.06 206 PHE A C 1
ATOM 1666 O O . PHE A 1 206 ? 6.869 1.627 14.333 1.00 51.06 206 PHE A O 1
ATOM 1673 N N . ASN A 1 207 ? 6.738 2.092 16.519 1.00 48.16 207 ASN A N 1
ATOM 1674 C CA . ASN A 1 207 ? 8.178 2.157 16.741 1.00 48.16 207 ASN A CA 1
ATOM 1675 C C . ASN A 1 207 ? 8.831 0.783 16.560 1.00 48.16 207 ASN A C 1
ATOM 1677 O O . ASN A 1 207 ? 9.932 0.727 16.051 1.00 48.16 207 ASN A O 1
ATOM 1681 N N . ALA A 1 208 ? 8.189 -0.329 16.926 1.00 42.38 208 ALA A N 1
ATOM 1682 C CA . ALA A 1 208 ? 8.737 -1.667 16.701 1.00 42.38 208 ALA A CA 1
ATOM 1683 C C . ALA A 1 208 ? 8.771 -2.027 15.209 1.00 42.38 208 ALA A C 1
ATOM 1685 O O . ALA A 1 208 ? 9.729 -2.649 14.760 1.00 42.38 208 ALA A O 1
ATOM 1686 N N . GLN A 1 209 ? 7.774 -1.593 14.430 1.00 45.47 209 GLN A N 1
ATOM 1687 C CA . GLN A 1 209 ? 7.809 -1.695 12.965 1.00 45.47 209 GLN A CA 1
ATOM 1688 C C . GLN A 1 209 ? 8.912 -0.803 12.371 1.00 45.47 209 GLN A C 1
ATOM 1690 O O . GLN A 1 209 ? 9.648 -1.234 11.485 1.00 45.47 209 GLN A O 1
ATOM 1695 N N . TYR A 1 210 ? 9.098 0.405 12.913 1.00 40.81 210 TYR A N 1
ATOM 1696 C CA . TYR A 1 210 ? 10.208 1.293 12.559 1.00 40.81 210 TYR A CA 1
ATOM 1697 C C . TYR A 1 210 ? 11.577 0.681 12.904 1.00 40.81 210 TYR A C 1
ATOM 1699 O O . TYR A 1 210 ? 12.462 0.655 12.060 1.00 40.81 210 TYR A O 1
ATOM 1707 N N . GLU A 1 211 ? 11.746 0.120 14.100 1.00 38.31 211 GLU A N 1
ATOM 1708 C CA . GLU A 1 211 ? 12.971 -0.551 14.550 1.00 38.31 211 GLU A CA 1
ATOM 1709 C C . GLU A 1 211 ? 13.235 -1.841 13.766 1.00 38.31 211 GLU A C 1
ATOM 1711 O O . GLU A 1 211 ? 14.384 -2.155 13.484 1.00 38.31 211 GLU A O 1
ATOM 1716 N N . ALA A 1 212 ? 12.205 -2.582 13.341 1.00 36.84 212 ALA A N 1
ATOM 1717 C CA . ALA A 1 212 ? 12.373 -3.722 12.440 1.00 36.84 212 ALA A CA 1
ATOM 1718 C C . ALA A 1 212 ? 12.964 -3.272 11.093 1.00 36.84 212 ALA A C 1
ATOM 1720 O O . ALA A 1 212 ? 13.936 -3.867 10.625 1.00 36.84 212 ALA A O 1
ATOM 1721 N N . ILE A 1 213 ? 12.458 -2.171 10.532 1.00 37.62 213 ILE A N 1
ATOM 1722 C CA . ILE A 1 213 ? 12.993 -1.536 9.319 1.00 37.62 213 ILE A CA 1
ATOM 1723 C C . ILE A 1 213 ? 14.424 -1.022 9.555 1.00 37.62 213 ILE A C 1
ATOM 1725 O O . ILE A 1 213 ? 15.318 -1.320 8.769 1.00 37.62 213 ILE A O 1
ATOM 1729 N N . VAL A 1 214 ? 14.687 -0.329 10.666 1.00 35.34 214 VAL A N 1
ATOM 1730 C CA . VAL A 1 214 ? 16.030 0.153 11.040 1.00 35.34 214 VAL A CA 1
ATOM 1731 C C . VAL A 1 214 ? 17.004 -1.003 11.281 1.00 35.34 214 VAL A C 1
ATOM 1733 O O . VAL A 1 214 ? 18.159 -0.917 10.888 1.00 35.34 214 VAL A O 1
ATOM 1736 N N . SER A 1 215 ? 16.565 -2.120 11.855 1.00 33.72 215 SER A N 1
ATOM 1737 C CA . SER A 1 215 ? 17.411 -3.292 12.103 1.00 33.72 215 SER A CA 1
ATOM 1738 C C . SER A 1 215 ? 17.799 -4.021 10.814 1.00 33.72 215 SER A C 1
ATOM 1740 O O . SER A 1 215 ? 18.896 -4.575 10.730 1.00 33.72 215 SER A O 1
ATOM 1742 N N . ILE A 1 216 ? 16.939 -3.981 9.792 1.00 37.53 216 ILE A N 1
ATOM 1743 C CA . ILE A 1 216 ? 17.272 -4.427 8.434 1.00 37.53 216 ILE A CA 1
ATOM 1744 C C . ILE A 1 216 ? 18.349 -3.506 7.839 1.00 37.53 216 ILE A C 1
ATOM 1746 O O . ILE A 1 216 ? 19.285 -4.006 7.224 1.00 37.53 216 ILE A O 1
ATOM 1750 N N . LEU A 1 217 ? 18.277 -2.197 8.111 1.00 31.73 217 LEU A N 1
ATOM 1751 C CA . LEU A 1 217 ? 19.263 -1.192 7.685 1.00 31.73 217 LEU A CA 1
ATOM 1752 C C . LEU A 1 217 ? 20.587 -1.231 8.483 1.00 31.73 217 LEU A C 1
ATOM 1754 O O . LEU A 1 217 ? 21.634 -0.888 7.945 1.00 31.73 217 LEU A O 1
ATOM 1758 N N . GLN A 1 218 ? 20.582 -1.669 9.745 1.00 32.25 218 GLN A N 1
ATOM 1759 C CA . GLN A 1 218 ? 21.786 -1.758 10.592 1.00 32.25 218 GLN A CA 1
ATOM 1760 C C . GLN A 1 218 ? 22.526 -3.096 10.456 1.00 32.25 218 GLN A C 1
ATOM 1762 O O . GLN A 1 218 ? 23.742 -3.157 10.632 1.00 32.25 218 GLN A O 1
ATOM 1767 N N . ARG A 1 219 ? 21.839 -4.193 10.103 1.00 35.59 219 ARG A N 1
ATOM 1768 C CA . ARG A 1 219 ? 22.513 -5.468 9.778 1.00 35.59 219 ARG A CA 1
ATOM 1769 C C . ARG A 1 219 ? 23.380 -5.373 8.519 1.00 35.59 219 ARG A C 1
ATOM 1771 O O . ARG A 1 219 ? 24.296 -6.176 8.377 1.00 35.59 219 ARG A O 1
ATOM 1778 N N . SER A 1 220 ? 23.133 -4.390 7.656 1.00 35.47 220 SER A N 1
ATOM 1779 C CA . SER A 1 220 ? 23.997 -4.038 6.523 1.00 35.47 220 SER A CA 1
ATOM 1780 C C . SER A 1 220 ? 25.279 -3.284 6.899 1.00 35.47 220 SER A C 1
ATOM 1782 O O . SER A 1 220 ? 26.186 -3.258 6.071 1.00 35.47 220 SER A O 1
ATOM 1784 N N . ASP A 1 221 ? 25.387 -2.725 8.112 1.00 33.12 221 ASP A N 1
ATOM 1785 C CA . ASP A 1 221 ? 26.589 -2.011 8.585 1.00 33.12 221 ASP A CA 1
ATOM 1786 C C . ASP A 1 221 ? 27.591 -2.936 9.301 1.00 33.12 221 ASP A C 1
ATOM 1788 O O . ASP A 1 221 ? 28.799 -2.707 9.263 1.00 33.12 221 ASP A O 1
ATOM 1792 N N . HIS A 1 222 ? 27.128 -4.012 9.950 1.00 32.97 222 HIS A N 1
ATOM 1793 C CA . HIS A 1 222 ? 28.006 -4.891 10.740 1.00 32.97 222 HIS A CA 1
ATOM 1794 C C . HIS A 1 222 ? 28.678 -6.028 9.958 1.00 32.97 222 HIS A C 1
ATOM 1796 O O . HIS A 1 222 ? 29.616 -6.630 10.478 1.00 32.97 222 HIS A O 1
ATOM 1802 N N . SER A 1 223 ? 28.279 -6.305 8.712 1.00 36.69 223 SER A N 1
ATOM 1803 C CA . SER A 1 223 ? 29.017 -7.247 7.852 1.00 36.69 223 SER A CA 1
ATOM 1804 C C . SER A 1 223 ? 30.299 -6.654 7.252 1.00 36.69 223 SER A C 1
ATOM 1806 O O . SER A 1 223 ? 31.062 -7.391 6.640 1.00 36.69 223 SER A O 1
ATOM 1808 N N . ASP A 1 224 ? 30.551 -5.353 7.441 1.00 43.53 224 ASP A N 1
ATOM 1809 C CA . ASP A 1 224 ? 31.733 -4.648 6.922 1.00 43.53 224 ASP A CA 1
ATOM 1810 C C . ASP A 1 224 ? 32.855 -4.482 7.977 1.00 43.53 224 ASP A C 1
ATOM 1812 O O . ASP A 1 224 ? 33.800 -3.723 7.765 1.00 43.53 224 ASP A O 1
ATOM 1816 N N . GLN A 1 225 ? 32.784 -5.182 9.121 1.00 35.31 225 GLN A N 1
ATOM 1817 C CA . GLN A 1 225 ? 33.883 -5.233 10.107 1.00 35.31 225 GLN A CA 1
ATOM 1818 C C . GLN A 1 225 ? 34.538 -6.614 10.280 1.00 35.31 225 GLN A C 1
ATOM 1820 O O . GLN A 1 225 ? 35.506 -6.728 11.029 1.00 35.31 225 GLN A O 1
ATOM 1825 N N . GLU A 1 226 ? 34.097 -7.636 9.544 1.00 40.00 226 GLU A N 1
ATOM 1826 C CA . GLU A 1 226 ? 34.792 -8.928 9.454 1.00 40.00 226 GLU A CA 1
ATOM 1827 C C . GLU A 1 226 ? 34.913 -9.388 7.992 1.00 40.00 226 GLU A C 1
ATOM 1829 O O . GLU A 1 226 ? 34.265 -10.352 7.584 1.00 40.00 226 GLU A O 1
ATOM 1834 N N . GLN A 1 227 ? 35.749 -8.699 7.204 1.00 34.06 227 GLN A N 1
ATOM 1835 C CA . GLN A 1 227 ? 36.495 -9.282 6.074 1.00 34.06 227 GLN A CA 1
ATOM 1836 C C . GLN A 1 227 ? 37.604 -8.359 5.568 1.00 34.06 227 GLN A C 1
ATOM 1838 O O . GLN A 1 227 ? 37.323 -7.170 5.307 1.00 34.06 227 GLN A O 1
#

pLDDT: mean 75.79, std 21.83, range [31.2, 97.06]

Organism: Caenorhabditis brenneri (NCBI:txid135651)

Secondary structure (DSSP, 8-state):
-EEES---S-SGGGTT--EEE-TT--S--EEEEE--TT------TT--EEE-BTTB-EEEEES--TT--B-HHHHHHHHHTT-EEEESS-PPBPS----TT-PPEEE-S-STT--TT--EEES-EEE-TTTGGGGGGGTT--EEES-EEEES-SS----GGGTT--EEE--S--SS--S-----EEEE---TT--HHHHHHHHHHHHHHHHHHHHHHHHHHHTTS--

Foldseek 3Di:
DEAAQDQDQEQCVCVVAAEDACQPPPDDLEPHHEQNQNHQEHNNVNHHYYHGHLVAHEYEYENYHPNRAYEPQRVVRCVVRVYWYAYQDQHHYDPPPDDPPPAAEDEDPALVPQDQSHAEYEEEYEAEQVCVVSLLSLQNYQEYAAAYEYPHHDPNQANCSCVNHNYYQHSGDRDGTCPDVPNCNVYPPPDPRHDPVRVVVVVVVVVVVVVVVVVVSVVSVVVVPPD